Protein AF-A0A0B8P8X1-F1 (afdb_monomer)

InterPro domains:
  IPR006153 Cation/H+ exchanger, transmembrane domain [PF00999] (5-222)

Mean predicted aligned error: 6.58 Å

Solvent-accessible surface area (backbone atoms only — not comparable to full-atom values): 12024 Å² total; per-residue (Å²): 111,83,65,68,57,71,70,49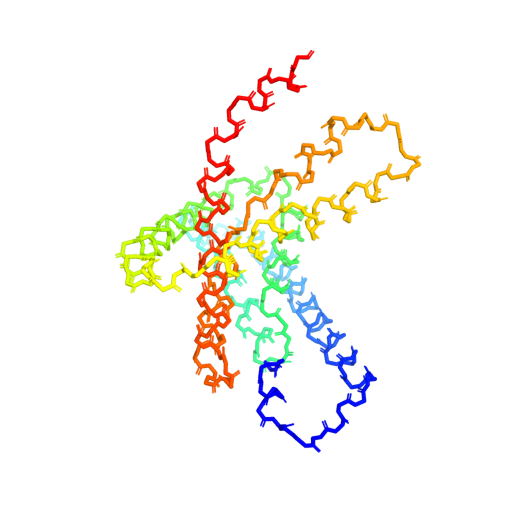,89,80,64,87,76,50,68,68,58,58,51,49,51,52,50,43,20,52,47,41,1,39,53,38,4,43,50,45,22,55,52,50,50,51,51,50,53,57,35,52,77,67,66,73,54,54,81,68,56,52,32,51,46,52,46,50,49,36,52,48,18,18,52,54,12,46,75,69,63,10,32,21,67,48,1,27,50,46,11,50,53,49,35,40,62,79,35,61,95,51,30,67,75,41,43,46,58,37,49,53,53,50,50,50,53,50,52,52,50,51,50,44,42,51,67,63,46,44,67,76,46,56,92,70,65,45,72,66,50,52,49,48,29,52,43,48,57,40,56,71,39,23,49,61,48,40,57,73,46,63,94,53,90,71,52,69,70,58,39,51,46,60,20,58,66,67,64,63,53,68,66,59,56,54,50,32,50,53,39,44,75,68,66,43,89,64,20,68,58,53,32,51,45,49,49,51,31,33,52,50,28,50,54,54,47,62,69,43,45,67,65,52,50,64,65,70,79,104

Structure (mmCIF, N/CA/C/O backbone):
data_AF-A0A0B8P8X1-F1
#
_entry.id   AF-A0A0B8P8X1-F1
#
loop_
_atom_site.group_PDB
_atom_site.id
_atom_site.type_symbol
_atom_site.label_atom_id
_atom_site.label_alt_id
_atom_site.label_comp_id
_atom_site.label_asym_id
_atom_site.label_entity_id
_atom_site.label_seq_id
_atom_site.pdbx_PDB_ins_code
_atom_site.Cartn_x
_atom_site.Cartn_y
_atom_site.Cartn_z
_atom_site.occupancy
_atom_site.B_iso_or_equiv
_atom_site.auth_seq_id
_atom_site.auth_comp_id
_atom_site.auth_asym_id
_atom_site.auth_atom_id
_atom_site.pdbx_PDB_model_num
ATOM 1 N N . MET A 1 1 ? 1.791 -17.791 -2.367 1.00 46.44 1 MET A N 1
ATOM 2 C CA . MET A 1 1 ? 1.472 -18.935 -3.248 1.00 46.44 1 MET A CA 1
ATOM 3 C C . MET A 1 1 ? 1.416 -18.560 -4.732 1.00 46.44 1 MET A C 1
ATOM 5 O O . MET A 1 1 ? 2.013 -19.276 -5.523 1.00 46.44 1 MET A O 1
ATOM 9 N N . LEU A 1 2 ? 0.843 -17.404 -5.110 1.00 44.38 2 LEU A N 1
ATOM 10 C CA . LEU A 1 2 ? 0.868 -16.861 -6.491 1.00 44.38 2 LEU A CA 1
ATOM 11 C C . LEU A 1 2 ? 2.251 -16.878 -7.173 1.00 44.38 2 LEU A C 1
ATOM 13 O O . LEU A 1 2 ? 2.359 -17.052 -8.380 1.00 44.38 2 LEU A O 1
ATOM 17 N N . ILE A 1 3 ? 3.314 -16.740 -6.386 1.00 48.03 3 ILE A N 1
ATOM 18 C CA . ILE A 1 3 ? 4.690 -16.721 -6.873 1.00 48.03 3 ILE A CA 1
ATOM 19 C C . ILE A 1 3 ? 5.275 -18.134 -7.082 1.00 48.03 3 ILE A C 1
ATOM 21 O O . ILE A 1 3 ? 6.071 -18.335 -7.992 1.00 48.03 3 ILE A O 1
ATOM 25 N N . ALA A 1 4 ? 4.837 -19.149 -6.331 1.00 42.78 4 ALA A N 1
ATOM 26 C CA . ALA A 1 4 ? 5.351 -20.515 -6.487 1.00 42.78 4 ALA A CA 1
ATOM 27 C C . ALA A 1 4 ? 5.004 -21.124 -7.862 1.00 42.78 4 ALA A C 1
ATOM 29 O O . ALA A 1 4 ? 5.752 -21.950 -8.376 1.00 42.78 4 ALA A O 1
ATOM 30 N N . MET A 1 5 ? 3.918 -20.669 -8.497 1.00 44.09 5 MET A N 1
ATOM 31 C CA . MET A 1 5 ? 3.489 -21.151 -9.815 1.00 44.09 5 MET A CA 1
ATOM 32 C C . MET A 1 5 ? 4.178 -20.446 -10.993 1.00 44.09 5 MET A C 1
ATOM 34 O O . MET A 1 5 ? 4.198 -20.994 -12.089 1.00 44.09 5 MET A O 1
ATOM 38 N N . GLY A 1 6 ? 4.808 -19.282 -10.783 1.00 45.53 6 GLY A N 1
ATOM 39 C CA . GLY A 1 6 ? 5.639 -18.634 -11.811 1.00 45.53 6 GLY A CA 1
ATOM 40 C C . GLY A 1 6 ? 6.929 -19.405 -12.130 1.00 45.53 6 GLY A C 1
ATOM 41 O O . GLY A 1 6 ? 7.556 -19.165 -13.157 1.00 45.53 6 GLY A O 1
ATOM 42 N N . SER A 1 7 ? 7.310 -20.347 -11.261 1.00 43.38 7 SER A N 1
ATOM 43 C CA . SER A 1 7 ? 8.443 -21.266 -11.439 1.00 43.38 7 SER A CA 1
ATOM 44 C C . SER A 1 7 ? 8.095 -22.476 -12.326 1.00 43.38 7 SER A C 1
ATOM 46 O O . SER A 1 7 ? 8.970 -23.100 -12.927 1.00 43.38 7 SER A O 1
ATOM 48 N N . SER A 1 8 ? 6.808 -22.804 -12.477 1.00 38.66 8 SER A N 1
ATOM 49 C CA . SER A 1 8 ? 6.344 -23.953 -13.261 1.00 38.66 8 SER A CA 1
ATOM 50 C C . SER A 1 8 ? 6.161 -23.574 -14.734 1.00 38.66 8 SER A C 1
ATOM 52 O O . SER A 1 8 ? 5.040 -23.470 -15.222 1.00 38.66 8 SER A O 1
ATOM 54 N N . ALA A 1 9 ? 7.262 -23.390 -15.462 1.00 42.44 9 ALA A N 1
ATOM 55 C CA . ALA A 1 9 ? 7.291 -22.959 -16.868 1.00 42.44 9 ALA A CA 1
ATOM 56 C C . ALA A 1 9 ? 6.614 -23.906 -17.899 1.00 42.44 9 ALA A C 1
ATOM 58 O O . ALA A 1 9 ? 6.789 -23.710 -19.097 1.00 42.44 9 ALA A O 1
ATOM 59 N N . HIS A 1 10 ? 5.832 -24.912 -17.482 1.00 40.38 10 HIS A N 1
ATOM 60 C CA . HIS A 1 10 ? 5.203 -25.888 -18.388 1.00 40.38 10 HIS A CA 1
ATOM 61 C C . HIS A 1 10 ? 3.797 -26.378 -17.997 1.00 40.38 10 HIS A C 1
ATOM 63 O O . HIS A 1 10 ? 3.281 -27.278 -18.655 1.00 40.38 10 HIS A O 1
ATOM 69 N N . ALA A 1 11 ? 3.139 -25.814 -16.982 1.00 45.72 11 ALA A N 1
ATOM 70 C CA . ALA A 1 11 ? 1.730 -26.128 -16.737 1.00 45.72 11 ALA A CA 1
ATOM 71 C C . ALA A 1 11 ? 0.861 -25.024 -17.347 1.00 45.72 11 ALA A C 1
ATOM 73 O O . ALA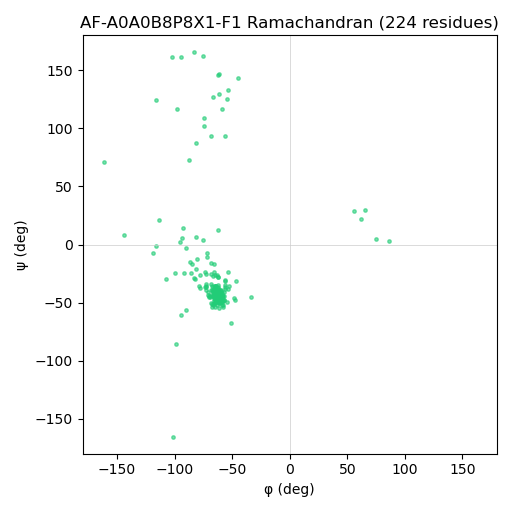 A 1 11 ? 0.946 -23.877 -16.914 1.00 45.72 11 ALA A O 1
ATOM 74 N N . GLU A 1 12 ? 0.028 -25.354 -18.338 1.00 47.22 12 GLU A N 1
ATOM 75 C CA . GLU A 1 12 ? -1.109 -24.510 -18.719 1.00 47.22 12 GLU A CA 1
ATOM 76 C C . GLU A 1 12 ? -1.982 -24.311 -17.474 1.00 47.22 12 GLU A C 1
ATOM 78 O O . GLU A 1 12 ? -2.833 -25.135 -17.134 1.00 47.22 12 GLU A O 1
ATOM 83 N N . VAL A 1 13 ? -1.739 -23.229 -16.736 1.00 56.69 13 VAL A N 1
ATOM 84 C CA . VAL A 1 13 ? -2.602 -22.816 -15.636 1.00 56.69 13 VAL A CA 1
ATOM 85 C C . VAL A 1 13 ? -3.904 -22.359 -16.277 1.00 56.69 13 VAL A C 1
ATOM 87 O O . VAL A 1 13 ? -4.034 -21.218 -16.718 1.00 56.69 13 VAL A O 1
ATOM 90 N N . SER A 1 14 ? -4.866 -23.276 -16.379 1.00 73.00 14 SER A N 1
ATOM 91 C CA . SER A 1 14 ? -6.213 -22.952 -16.837 1.00 73.00 14 SER A CA 1
ATOM 92 C C . SER A 1 14 ? -6.760 -21.808 -15.982 1.00 73.00 14 SER A C 1
ATOM 94 O O . SER A 1 14 ? -6.664 -21.850 -14.751 1.00 73.00 14 SER A O 1
ATOM 96 N N . GLY A 1 15 ? -7.339 -20.784 -16.619 1.00 77.38 15 GLY A N 1
ATOM 97 C CA . GLY A 1 15 ? -7.834 -19.579 -15.943 1.00 77.38 15 GLY A CA 1
ATOM 98 C C . GLY A 1 15 ? -8.806 -19.869 -14.791 1.00 77.38 15 GLY A C 1
ATOM 99 O O . GLY A 1 15 ? -8.884 -19.088 -13.846 1.00 77.38 15 GLY A O 1
ATOM 100 N N . SER A 1 16 ? -9.473 -21.028 -14.807 1.00 80.88 16 SER A N 1
ATOM 101 C CA . SER A 1 16 ? -10.308 -21.506 -13.702 1.00 80.88 16 SER A CA 1
ATOM 102 C C . SER A 1 16 ? -9.525 -21.742 -12.404 1.00 80.88 16 SER A C 1
ATOM 104 O O . SER A 1 16 ? -10.015 -21.403 -11.332 1.00 80.88 16 SER A O 1
ATOM 106 N N . HIS A 1 17 ? -8.303 -22.277 -12.482 1.00 81.38 17 HIS A N 1
ATOM 107 C CA . HIS A 1 17 ? -7.463 -22.550 -11.313 1.00 81.38 17 HIS A CA 1
ATOM 108 C C . HIS A 1 17 ? -6.917 -21.253 -10.715 1.00 81.38 17 HIS A C 1
ATOM 110 O O . HIS A 1 17 ? -6.906 -21.092 -9.499 1.00 81.38 17 HIS A O 1
ATOM 116 N N . ALA A 1 18 ? -6.531 -20.294 -11.561 1.00 83.00 18 ALA A N 1
ATOM 117 C CA . ALA A 1 18 ? -6.103 -18.975 -11.104 1.00 83.00 18 ALA A CA 1
ATOM 118 C C . ALA A 1 18 ? -7.244 -18.224 -10.395 1.00 83.00 18 ALA A C 1
ATOM 120 O O . ALA 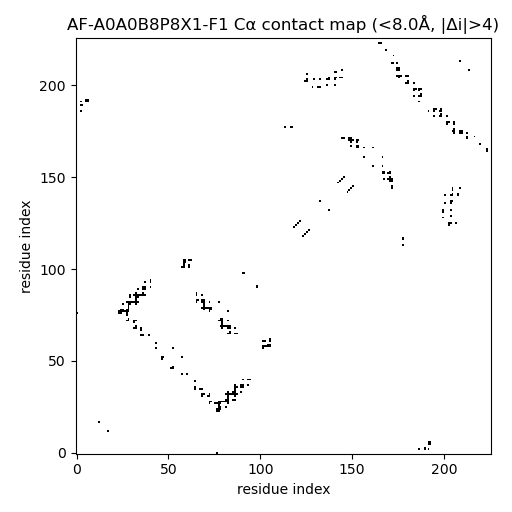A 1 18 ? -7.036 -17.655 -9.325 1.00 83.00 18 ALA A O 1
ATOM 121 N N . LEU A 1 19 ? -8.459 -18.266 -10.953 1.00 88.94 19 LEU A N 1
ATOM 122 C CA . LEU A 1 19 ? -9.641 -17.671 -10.323 1.00 88.94 19 LEU A CA 1
ATOM 123 C C . LEU A 1 19 ? -9.988 -18.344 -8.993 1.00 88.94 19 LEU A C 1
ATOM 125 O O . LEU A 1 19 ? -10.300 -17.648 -8.031 1.00 88.94 19 LEU A O 1
ATOM 129 N N . MET A 1 20 ? -9.905 -19.674 -8.927 1.00 88.81 20 MET A N 1
ATOM 130 C CA . MET A 1 20 ? -10.168 -20.422 -7.698 1.00 88.81 20 MET A CA 1
ATOM 131 C C . MET A 1 20 ? -9.168 -20.065 -6.594 1.00 88.81 20 MET A C 1
ATOM 133 O O . MET A 1 20 ? -9.589 -19.789 -5.478 1.00 88.81 20 MET A O 1
ATOM 137 N N . LEU A 1 21 ? -7.876 -19.962 -6.921 1.00 86.44 21 LEU A N 1
ATOM 138 C CA . LEU A 1 21 ? -6.838 -19.533 -5.978 1.00 86.44 21 LEU A CA 1
ATOM 139 C C . LEU A 1 21 ? -7.072 -18.111 -5.465 1.00 86.44 21 LEU A C 1
ATOM 141 O O . LEU A 1 21 ? -6.945 -17.851 -4.274 1.00 86.44 21 LEU A O 1
ATOM 145 N N . VAL A 1 22 ? -7.437 -17.178 -6.349 1.00 89.94 22 VAL A N 1
ATOM 146 C CA . VAL A 1 22 ? -7.765 -15.805 -5.935 1.00 89.94 22 VAL A CA 1
ATOM 147 C C . VAL A 1 22 ? -8.986 -15.800 -5.015 1.00 89.94 22 VAL A C 1
ATOM 149 O O . VAL A 1 22 ? -8.977 -15.116 -3.995 1.00 89.94 22 VAL A O 1
ATOM 152 N N . ALA A 1 23 ? -10.024 -16.568 -5.346 1.00 93.25 23 ALA A N 1
ATOM 153 C CA . ALA A 1 23 ? -11.216 -16.679 -4.514 1.00 93.25 23 ALA A CA 1
ATOM 154 C C . ALA A 1 23 ? -10.908 -17.301 -3.141 1.00 93.25 23 ALA A C 1
ATOM 156 O O . ALA A 1 23 ? -11.446 -16.839 -2.138 1.00 93.25 23 ALA A O 1
ATOM 157 N N . GLU A 1 24 ? -10.029 -18.299 -3.086 1.00 92.12 24 GLU A N 1
ATOM 158 C CA . GLU A 1 24 ? -9.580 -18.944 -1.852 1.00 92.12 24 GLU A CA 1
ATOM 159 C C . GLU A 1 24 ? -8.769 -17.980 -0.975 1.00 92.12 24 GLU A C 1
ATOM 161 O O . GLU A 1 24 ? -9.129 -17.743 0.178 1.00 92.12 24 GLU A O 1
ATOM 166 N N . GLU A 1 25 ? -7.751 -17.328 -1.541 1.00 92.69 25 GLU A N 1
ATOM 167 C CA . GLU A 1 25 ? -6.898 -16.366 -0.834 1.00 92.69 25 GLU A CA 1
ATOM 168 C C . GLU A 1 25 ? -7.717 -15.194 -0.261 1.00 92.69 25 GLU A C 1
ATOM 170 O O . GLU A 1 25 ? -7.528 -14.791 0.893 1.00 92.69 25 GLU A O 1
ATOM 175 N N . LEU A 1 26 ? -8.663 -14.661 -1.047 1.00 94.81 26 LEU A N 1
ATOM 176 C CA . LEU A 1 26 ? -9.570 -13.596 -0.614 1.00 94.81 26 LEU A CA 1
ATOM 177 C C . LEU A 1 26 ? -10.593 -14.094 0.413 1.00 94.81 26 LEU A C 1
ATOM 179 O O . LEU A 1 26 ? -10.826 -13.422 1.417 1.00 94.81 26 LEU A O 1
ATOM 183 N N . GLY A 1 27 ? -11.208 -15.251 0.165 1.00 96.19 27 GLY A N 1
ATOM 184 C CA . GLY A 1 27 ? -12.271 -15.812 0.993 1.00 96.19 27 GLY A CA 1
ATOM 185 C C . GLY A 1 27 ? -11.776 -16.205 2.379 1.00 96.19 27 GLY A C 1
ATOM 186 O O . GLY A 1 27 ? -12.348 -15.774 3.380 1.00 96.19 27 GLY A O 1
ATOM 187 N N . ILE A 1 28 ? -10.676 -16.959 2.450 1.00 95.88 28 ILE A N 1
ATOM 188 C CA . ILE A 1 28 ? -10.058 -17.363 3.718 1.00 95.88 28 ILE A CA 1
ATOM 189 C C . ILE A 1 28 ? -9.554 -16.130 4.465 1.00 95.88 28 ILE A C 1
ATOM 191 O O . ILE A 1 28 ? -9.846 -15.980 5.652 1.00 95.88 28 ILE A O 1
ATOM 195 N N . GLY A 1 29 ? -8.866 -15.212 3.774 1.00 97.12 29 GLY A N 1
ATOM 196 C CA . GLY A 1 29 ? -8.406 -13.958 4.370 1.00 97.12 29 GLY A CA 1
ATOM 197 C C . GLY A 1 29 ? -9.556 -13.175 5.009 1.00 97.12 29 GLY A C 1
ATOM 198 O O . GLY A 1 29 ? -9.478 -12.805 6.178 1.00 97.12 29 GLY A O 1
ATOM 199 N N . LEU A 1 30 ? -10.662 -12.992 4.283 1.00 97.94 30 LEU A N 1
ATOM 200 C CA . LEU A 1 30 ? -11.848 -12.293 4.775 1.00 97.94 30 LEU A CA 1
ATOM 201 C C . LEU A 1 30 ? -12.471 -12.991 5.993 1.00 97.94 30 LEU A C 1
ATOM 203 O O . LEU A 1 30 ? -12.720 -12.346 7.008 1.00 97.94 30 LEU A O 1
ATOM 207 N N . VAL A 1 31 ? -12.707 -14.304 5.921 1.00 98.00 31 VAL A N 1
ATOM 208 C CA . VAL A 1 31 ? -13.336 -15.064 7.017 1.00 98.00 31 VAL A CA 1
ATOM 209 C C . VAL A 1 31 ? -12.477 -15.021 8.279 1.00 98.00 31 VAL A C 1
ATOM 211 O O . VAL A 1 31 ? -12.995 -14.753 9.365 1.00 98.00 31 VAL A O 1
ATOM 214 N N . VAL A 1 32 ? -11.164 -15.232 8.146 1.00 98.00 32 VAL A N 1
ATOM 215 C CA . VAL A 1 32 ? -10.226 -15.170 9.274 1.00 98.00 32 VAL A CA 1
ATOM 216 C C . VAL A 1 32 ? -10.179 -13.757 9.853 1.00 98.00 32 VAL A C 1
ATOM 218 O O . VAL A 1 32 ? -10.307 -13.598 11.066 1.00 98.00 32 VAL A O 1
ATOM 221 N N . GLY A 1 33 ? -10.057 -12.731 9.008 1.00 97.56 33 GLY A N 1
ATOM 222 C CA . GLY A 1 33 ? -10.017 -11.331 9.432 1.00 97.56 33 GLY A CA 1
ATOM 223 C C . GLY A 1 33 ? -11.252 -10.914 10.225 1.00 97.56 33 GLY A C 1
ATOM 224 O O . GLY A 1 33 ? -11.138 -10.420 11.350 1.00 97.56 33 GLY A O 1
ATOM 225 N N . LEU A 1 34 ? -12.442 -11.174 9.677 1.00 97.94 34 LEU A N 1
ATOM 226 C CA . LEU A 1 34 ? -13.712 -10.863 10.336 1.00 97.94 34 LEU A CA 1
ATOM 227 C C . LEU A 1 34 ? -13.901 -11.677 11.625 1.00 97.94 34 LEU A C 1
ATOM 229 O O . LEU A 1 34 ? -14.336 -11.130 12.639 1.00 97.94 34 LEU A O 1
ATOM 233 N N . GLY A 1 35 ? -13.538 -12.963 11.615 1.00 97.50 35 GLY A N 1
ATOM 234 C CA . GLY A 1 35 ? -13.620 -13.831 12.789 1.00 97.50 35 GLY A CA 1
ATOM 235 C C . GLY A 1 35 ? -12.744 -13.334 13.938 1.00 97.50 35 GLY A C 1
ATOM 236 O O . GLY A 1 35 ? -13.231 -13.151 15.056 1.00 97.50 35 GLY A O 1
ATOM 237 N N . PHE A 1 36 ? -11.471 -13.041 13.657 1.00 95.94 36 PHE A N 1
ATOM 238 C CA . PHE A 1 36 ? -10.543 -12.490 14.646 1.00 95.94 36 PHE A CA 1
ATOM 239 C C . PHE A 1 36 ? -11.012 -11.132 15.160 1.00 95.94 36 PHE A C 1
ATOM 241 O O . PHE A 1 36 ? -11.041 -10.927 16.371 1.00 95.94 36 PHE A O 1
ATOM 248 N N . ALA A 1 37 ? -11.440 -10.226 14.282 1.00 94.81 37 ALA A N 1
ATOM 249 C CA . ALA A 1 37 ? -11.936 -8.917 14.691 1.00 94.81 37 ALA A CA 1
ATOM 250 C C . ALA A 1 37 ? -13.163 -9.010 15.603 1.00 94.81 37 ALA A C 1
ATOM 252 O O . ALA A 1 37 ? -13.200 -8.351 16.640 1.00 94.81 37 ALA A O 1
ATOM 253 N N . PHE A 1 38 ? -14.135 -9.862 15.274 1.00 96.06 38 PHE A N 1
ATOM 254 C CA . PHE A 1 38 ? -15.327 -10.055 16.096 1.00 96.06 38 PHE A CA 1
ATOM 255 C C . PHE A 1 38 ? -14.998 -10.650 17.472 1.00 96.06 38 PHE A C 1
ATOM 257 O O . PHE A 1 38 ? -15.454 -10.139 18.499 1.00 96.06 38 PHE A O 1
ATOM 264 N N . ILE A 1 39 ? -14.188 -11.714 17.504 1.00 95.50 39 ILE A N 1
ATOM 265 C CA . ILE A 1 39 ? -13.775 -12.375 18.749 1.00 95.50 39 ILE A CA 1
ATOM 266 C C . ILE A 1 39 ? -12.937 -11.415 19.597 1.00 95.50 39 ILE A C 1
ATOM 268 O O . ILE A 1 39 ? -13.237 -11.213 20.773 1.00 95.50 39 ILE A O 1
ATOM 272 N N . GLY A 1 40 ? -11.931 -10.779 18.998 1.00 92.94 40 GLY A N 1
ATOM 273 C CA . GLY A 1 40 ? -11.046 -9.828 19.661 1.00 92.94 40 GLY A CA 1
ATOM 274 C C . GLY A 1 40 ? -11.800 -8.619 20.209 1.00 92.94 40 GLY A C 1
ATOM 275 O O . GLY A 1 40 ? -11.594 -8.247 21.362 1.00 92.94 40 GLY A O 1
ATOM 276 N N . ALA A 1 41 ? -12.743 -8.061 19.445 1.00 91.56 41 ALA A N 1
ATOM 277 C CA . ALA A 1 41 ? -13.587 -6.962 19.902 1.00 91.56 41 ALA A CA 1
ATOM 278 C C . ALA A 1 41 ? -14.440 -7.358 21.115 1.00 91.56 41 ALA A C 1
ATOM 280 O O . ALA A 1 41 ? -14.495 -6.603 22.085 1.00 91.56 41 ALA A O 1
ATOM 281 N N . LYS A 1 42 ? -15.069 -8.542 21.097 1.00 91.81 42 LYS A N 1
ATOM 282 C CA . LYS A 1 42 ? -15.852 -9.035 22.241 1.00 91.81 42 LYS A CA 1
ATOM 283 C C . LYS A 1 42 ? -14.988 -9.294 23.469 1.00 91.81 42 LYS A C 1
ATOM 285 O O . LYS A 1 42 ? -15.361 -8.874 24.562 1.00 91.81 42 LYS A O 1
ATOM 290 N N . LEU A 1 43 ? -13.850 -9.968 23.303 1.00 92.06 43 LEU A N 1
ATOM 291 C CA . LEU A 1 43 ? -12.929 -10.260 24.402 1.00 92.06 43 LEU A CA 1
ATOM 2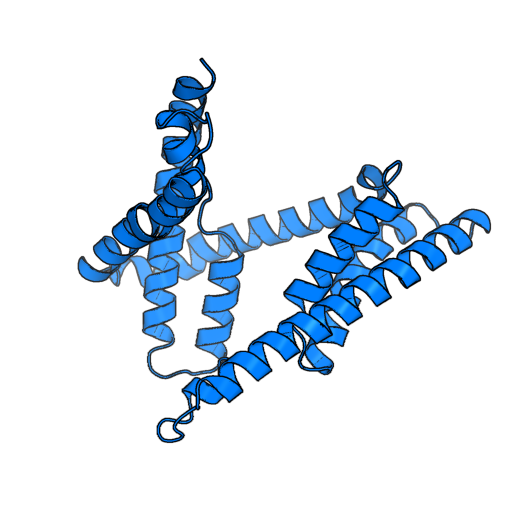92 C C . LEU A 1 43 ? -12.386 -8.980 25.034 1.00 92.06 43 LEU A C 1
ATOM 294 O O . LEU A 1 43 ? -12.314 -8.898 26.260 1.00 92.06 43 LEU A O 1
ATOM 298 N N . LEU A 1 44 ? -12.070 -7.972 24.219 1.00 89.62 44 LEU A N 1
ATOM 299 C CA . LEU A 1 44 ? -11.628 -6.669 24.698 1.00 89.62 44 LEU A CA 1
ATOM 300 C C . LEU A 1 44 ? -12.707 -5.997 25.556 1.00 89.62 44 LEU A C 1
ATOM 302 O O . LEU A 1 44 ? -12.426 -5.605 26.686 1.00 89.62 44 LEU A O 1
ATOM 306 N N . THR A 1 45 ? -13.952 -5.935 25.072 1.00 88.25 45 THR A N 1
ATOM 307 C CA . THR A 1 45 ? -15.074 -5.350 25.827 1.00 88.25 45 THR A CA 1
ATOM 308 C C . THR A 1 45 ? -15.327 -6.089 27.140 1.00 88.25 45 THR A C 1
ATOM 310 O O . THR A 1 45 ? -15.482 -5.456 28.182 1.00 88.25 45 THR A O 1
ATOM 313 N N . LEU A 1 46 ? -15.337 -7.425 27.116 1.00 88.81 46 LEU A N 1
ATOM 314 C CA . LEU A 1 46 ? -15.559 -8.244 28.312 1.00 88.81 46 LEU A CA 1
ATOM 315 C C . LEU A 1 46 ? -14.439 -8.076 29.344 1.00 88.81 46 LEU A C 1
ATOM 317 O O . LEU A 1 46 ? -14.705 -8.023 30.541 1.00 88.81 46 LEU A O 1
ATOM 321 N N . SER A 1 47 ? -13.192 -7.982 28.888 1.00 88.44 47 SER A N 1
ATOM 322 C CA . SER A 1 47 ? -12.033 -7.816 29.770 1.00 88.44 47 SER A CA 1
ATOM 323 C C . SER A 1 47 ? -11.972 -6.404 30.357 1.00 88.44 47 SER A C 1
ATOM 325 O O . SER A 1 47 ? -11.627 -6.242 31.525 1.00 88.44 47 SER A O 1
ATOM 327 N N . ALA A 1 48 ? -12.372 -5.391 29.583 1.00 84.50 48 ALA A N 1
ATOM 328 C CA . ALA A 1 48 ? -12.486 -4.013 30.053 1.00 84.50 48 ALA A CA 1
ATOM 329 C C . ALA A 1 48 ? -13.584 -3.856 31.120 1.00 84.50 48 ALA A C 1
ATOM 331 O O . ALA A 1 48 ? -13.356 -3.203 32.131 1.00 84.50 48 ALA A O 1
ATOM 332 N N . GLN A 1 49 ? -14.741 -4.509 30.950 1.00 86.25 49 GLN A N 1
ATOM 333 C CA . GLN A 1 49 ? -15.824 -4.503 31.950 1.00 86.25 49 GLN A CA 1
ATOM 334 C C . GLN A 1 49 ? -15.427 -5.148 33.283 1.00 86.25 49 GLN A C 1
ATOM 336 O O . GLN A 1 49 ? -16.006 -4.823 34.315 1.00 86.25 49 GLN A O 1
ATOM 341 N N . LYS A 1 50 ? -14.463 -6.073 33.262 1.00 88.19 50 LYS A N 1
ATOM 342 C CA . LYS A 1 50 ? -13.935 -6.737 34.460 1.00 88.19 50 LYS A CA 1
ATOM 343 C C . LYS A 1 50 ? -12.689 -6.059 35.037 1.00 88.19 50 LYS A C 1
ATOM 345 O O . LYS A 1 50 ? -12.088 -6.620 35.946 1.00 88.19 50 LYS A O 1
ATOM 350 N N . GLU A 1 51 ? -12.282 -4.909 34.494 1.00 83.31 51 GLU A N 1
ATOM 351 C CA . GLU A 1 51 ? -11.067 -4.177 34.888 1.00 83.31 51 GLU A CA 1
ATOM 352 C C . GLU A 1 51 ? -9.776 -5.019 34.789 1.00 83.31 51 GLU A C 1
ATOM 354 O O . GLU A 1 51 ? -8.801 -4.798 35.501 1.00 83.31 51 GLU A O 1
ATOM 359 N N . TRP A 1 52 ? -9.742 -6.000 33.880 1.00 86.19 52 TRP A N 1
ATOM 360 C CA . TRP A 1 52 ? -8.585 -6.892 33.703 1.00 86.19 52 TRP A CA 1
ATOM 361 C C . TRP A 1 52 ? -7.454 -6.274 32.880 1.00 86.19 52 TRP A C 1
ATOM 363 O O . TRP A 1 52 ? -6.357 -6.828 32.817 1.00 86.19 52 TRP A O 1
ATOM 373 N N . LEU A 1 53 ? -7.718 -5.154 32.211 1.00 81.44 53 LEU A N 1
ATOM 374 C CA . LEU A 1 53 ? -6.799 -4.543 31.261 1.00 81.44 53 LEU A CA 1
ATOM 375 C C . LEU A 1 53 ? -6.364 -3.165 31.747 1.00 81.44 53 LEU A C 1
ATOM 377 O O . LEU A 1 53 ? -7.193 -2.282 31.957 1.00 81.44 53 LEU A O 1
ATOM 381 N N . SER A 1 54 ? -5.050 -2.963 31.854 1.00 82.94 54 SER A N 1
ATOM 382 C CA . SER A 1 54 ? -4.486 -1.618 31.984 1.00 82.94 54 SER A CA 1
ATOM 383 C C . SER A 1 54 ? -4.511 -0.893 30.636 1.00 82.94 54 SER A C 1
ATOM 385 O O . SER A 1 54 ? -4.582 -1.527 29.579 1.00 82.94 54 SER A O 1
ATOM 387 N N . GLU A 1 55 ? -4.385 0.437 30.650 1.00 76.62 55 GLU A N 1
ATOM 388 C CA . GLU A 1 55 ? -4.364 1.238 29.416 1.00 76.62 55 GLU A CA 1
ATOM 389 C C . GLU A 1 55 ? -3.264 0.801 28.431 1.00 76.62 55 GLU A C 1
ATOM 391 O O . GLU A 1 55 ? -3.467 0.864 27.220 1.00 76.62 55 GLU A O 1
ATOM 396 N N . VAL A 1 56 ? -2.133 0.292 28.934 1.00 78.00 56 VAL A N 1
ATOM 397 C CA . VAL A 1 56 ? -1.019 -0.207 28.109 1.00 78.00 56 VAL A CA 1
ATOM 398 C C . VAL A 1 56 ? -1.393 -1.507 27.386 1.00 78.00 56 VAL A C 1
ATOM 400 O O . VAL A 1 56 ? -1.147 -1.648 26.189 1.00 78.00 56 VAL A O 1
ATOM 403 N N . TRP A 1 57 ? -2.027 -2.456 28.080 1.00 82.94 57 TRP A N 1
ATOM 404 C CA . TRP A 1 57 ? -2.399 -3.753 27.497 1.00 82.94 57 TRP A CA 1
ATOM 405 C C . TRP A 1 57 ? -3.489 -3.629 26.429 1.00 82.94 57 TRP A C 1
ATOM 407 O O . TRP A 1 57 ? -3.466 -4.342 25.423 1.00 82.94 57 TRP A O 1
ATOM 417 N N . VAL A 1 58 ? -4.413 -2.682 26.607 1.00 82.19 58 VAL A N 1
ATOM 418 C CA . VAL A 1 58 ? -5.443 -2.369 25.608 1.00 82.19 58 VAL A CA 1
ATOM 419 C C . VAL A 1 58 ? -4.809 -1.958 24.276 1.00 82.19 58 VAL A C 1
ATOM 421 O O . VAL A 1 58 ? -5.203 -2.463 23.226 1.00 82.19 58 VAL A O 1
ATOM 424 N N . GLN A 1 59 ? -3.791 -1.096 24.314 1.00 79.31 59 GLN A N 1
ATOM 425 C CA . GLN A 1 59 ? -3.120 -0.587 23.114 1.00 79.31 59 GLN A CA 1
ATOM 426 C C . GLN A 1 59 ? -2.387 -1.686 22.330 1.00 79.31 59 GLN A C 1
ATOM 428 O O . GLN A 1 59 ? -2.397 -1.685 21.100 1.00 79.31 59 GLN A O 1
ATOM 433 N N . LEU A 1 60 ? -1.793 -2.660 23.028 1.00 85.25 60 LEU A N 1
ATOM 434 C CA . LEU A 1 60 ? -1.087 -3.778 22.392 1.00 85.25 60 LEU A CA 1
ATOM 435 C C . LEU A 1 60 ? -2.043 -4.796 21.749 1.00 85.25 60 LEU A C 1
ATOM 437 O O . LEU A 1 60 ? -1.664 -5.523 20.826 1.00 85.25 60 LEU A O 1
ATOM 441 N N . THR A 1 61 ? -3.293 -4.844 22.214 1.00 86.69 61 THR A N 1
ATOM 442 C CA . THR A 1 61 ? -4.281 -5.833 21.768 1.00 86.69 61 THR A CA 1
ATOM 443 C C . THR A 1 61 ? -4.620 -5.664 20.288 1.00 86.69 61 THR A C 1
ATOM 445 O O . THR A 1 61 ? -4.694 -6.657 19.569 1.00 86.69 61 THR A O 1
ATOM 448 N N . VAL A 1 62 ? -4.770 -4.425 19.806 1.00 88.81 62 VAL A N 1
ATOM 449 C CA . VAL A 1 62 ? -5.128 -4.150 18.402 1.00 88.81 62 VAL A CA 1
ATOM 450 C C . VAL A 1 62 ? -4.016 -4.592 17.450 1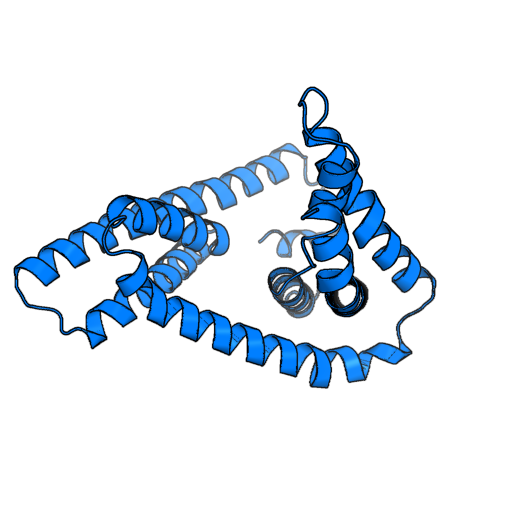.00 88.81 62 VAL A C 1
ATOM 452 O O . VAL A 1 62 ? -4.281 -5.337 16.506 1.00 88.81 62 VAL A O 1
ATOM 455 N N . ALA A 1 63 ? -2.767 -4.212 17.732 1.00 90.75 63 ALA A N 1
ATOM 456 C CA . ALA A 1 63 ? -1.608 -4.649 16.955 1.00 90.75 63 ALA A CA 1
ATOM 457 C C . ALA A 1 63 ? -1.473 -6.180 16.956 1.00 90.75 63 ALA A C 1
ATOM 459 O O . ALA A 1 63 ? -1.278 -6.794 15.907 1.00 90.75 63 ALA A O 1
ATOM 460 N N . THR A 1 64 ? -1.644 -6.809 18.122 1.00 92.06 64 THR A N 1
ATOM 461 C CA . THR A 1 64 ? -1.581 -8.271 18.256 1.00 92.06 64 THR A CA 1
ATOM 462 C C . THR A 1 64 ? -2.683 -8.951 17.450 1.00 92.06 64 THR A C 1
ATOM 464 O O . THR A 1 64 ? -2.424 -9.951 16.789 1.00 92.06 64 THR A O 1
ATOM 467 N N . LEU A 1 65 ? -3.899 -8.403 17.447 1.00 93.38 65 LEU A N 1
ATOM 468 C CA . LEU A 1 65 ? -5.016 -8.951 16.684 1.00 93.38 65 LEU A CA 1
ATOM 469 C C . LEU A 1 65 ? -4.782 -8.844 15.173 1.00 93.38 65 LEU A C 1
ATOM 471 O O . LEU A 1 65 ? -5.048 -9.795 14.436 1.00 93.38 65 LEU A O 1
ATOM 475 N N . ALA A 1 66 ? -4.229 -7.719 14.714 1.00 94.19 66 ALA A N 1
ATOM 476 C CA . ALA A 1 66 ? -3.844 -7.536 13.320 1.00 94.19 66 ALA A CA 1
ATOM 477 C C . ALA A 1 66 ? -2.765 -8.552 12.901 1.00 94.19 66 ALA A C 1
ATOM 479 O O . ALA A 1 66 ? -2.922 -9.234 11.891 1.00 94.19 66 ALA A O 1
ATOM 480 N N . LEU A 1 67 ? -1.717 -8.732 13.710 1.00 95.31 67 LEU A N 1
ATOM 481 C CA . LEU A 1 67 ? -0.653 -9.706 13.436 1.00 95.31 67 LEU A CA 1
ATOM 482 C C . LEU A 1 67 ? -1.142 -11.159 13.513 1.00 95.31 67 LEU A C 1
ATOM 484 O O . LEU A 1 67 ? -0.766 -11.978 12.676 1.00 95.31 67 LEU A O 1
ATOM 488 N N . ALA A 1 68 ? -2.003 -11.486 14.478 1.00 96.00 68 ALA A N 1
ATOM 489 C CA . ALA A 1 68 ? -2.572 -12.822 14.625 1.00 96.00 68 ALA A CA 1
ATOM 490 C C . ALA A 1 68 ? -3.498 -13.172 13.453 1.00 96.00 68 ALA A C 1
ATOM 492 O O . ALA A 1 68 ? -3.378 -14.257 12.890 1.00 96.00 68 ALA A O 1
ATOM 493 N N . SER A 1 69 ? -4.371 -12.245 13.042 1.00 97.00 69 SER A N 1
ATOM 494 C CA . SER A 1 69 ? -5.232 -12.443 11.868 1.00 97.00 69 SER A CA 1
ATOM 495 C C . SER A 1 69 ? -4.412 -12.624 10.589 1.00 97.00 69 SER A C 1
ATOM 497 O O . SER A 1 69 ? -4.696 -13.541 9.819 1.00 97.00 69 SER A O 1
ATOM 499 N N . PHE A 1 70 ? -3.348 -11.831 10.403 1.00 96.88 70 PHE A N 1
ATOM 500 C CA . PHE A 1 70 ? -2.402 -12.001 9.301 1.00 96.88 70 PHE A CA 1
ATOM 501 C C . PHE A 1 70 ? -1.757 -13.393 9.320 1.00 96.88 70 PHE A C 1
ATOM 503 O O . PHE A 1 70 ? -1.808 -14.113 8.324 1.00 96.88 70 PHE A O 1
ATOM 510 N N . GLY A 1 71 ? -1.164 -13.778 10.455 1.00 96.50 71 GLY A N 1
ATOM 511 C CA . GLY A 1 71 ? -0.425 -15.032 10.587 1.00 96.50 71 GLY A CA 1
ATOM 512 C C . GLY A 1 71 ? -1.311 -16.256 10.382 1.00 96.50 71 GLY A C 1
ATOM 513 O O . GLY A 1 71 ? -0.959 -17.146 9.612 1.00 96.50 71 GLY A O 1
ATOM 514 N N . VAL A 1 72 ? -2.490 -16.281 11.009 1.00 97.12 72 VAL A N 1
ATOM 515 C CA . VAL A 1 72 ? -3.426 -17.406 10.885 1.00 97.12 72 VAL A CA 1
ATOM 516 C C . VAL A 1 72 ? -3.954 -17.531 9.461 1.00 97.12 72 VAL A C 1
ATOM 518 O O . VAL A 1 72 ? -3.946 -18.633 8.916 1.00 97.12 72 VAL A O 1
ATOM 521 N N . ALA A 1 73 ? -4.343 -16.426 8.820 1.00 97.38 73 ALA A N 1
ATOM 522 C CA . ALA A 1 73 ? -4.786 -16.474 7.429 1.00 97.38 73 ALA A CA 1
ATOM 523 C C . ALA A 1 73 ? -3.688 -17.038 6.520 1.00 97.38 73 ALA A C 1
ATOM 525 O O . ALA A 1 73 ? -3.959 -17.957 5.754 1.00 97.38 73 ALA A O 1
ATOM 526 N N . GLN A 1 74 ? -2.440 -16.592 6.695 1.00 93.75 74 GLN A N 1
ATOM 527 C CA . GLN A 1 74 ? -1.307 -17.085 5.915 1.00 93.75 74 GLN A CA 1
ATOM 528 C C . GLN A 1 74 ? -1.076 -18.597 6.095 1.00 93.75 74 GLN A C 1
ATOM 530 O O . GLN A 1 74 ? -0.781 -19.291 5.123 1.00 93.75 74 GLN A O 1
ATOM 535 N N . THR A 1 75 ? -1.233 -19.129 7.316 1.00 95.31 75 THR A N 1
ATOM 536 C CA . THR A 1 75 ? -1.117 -20.582 7.569 1.00 95.31 75 THR A CA 1
ATOM 537 C C . THR A 1 75 ? -2.243 -21.400 6.945 1.00 95.31 75 THR A C 1
ATOM 539 O O . THR A 1 75 ? -2.047 -22.573 6.650 1.00 95.31 75 THR A O 1
ATOM 542 N N . LEU A 1 76 ? -3.404 -20.781 6.725 1.00 93.94 76 LEU A N 1
ATOM 543 C CA . LEU A 1 76 ? -4.566 -21.391 6.084 1.00 93.94 76 LEU A CA 1
ATOM 544 C C . LEU A 1 76 ? -4.594 -21.146 4.569 1.00 93.94 76 LEU A C 1
ATOM 546 O O . LEU A 1 76 ? -5.634 -21.344 3.956 1.00 93.94 76 LEU A O 1
ATOM 550 N N . HIS A 1 77 ? -3.485 -20.700 3.969 1.00 90.56 77 HIS A N 1
ATOM 551 C CA . HIS A 1 77 ? -3.402 -20.350 2.542 1.00 90.56 77 HIS A CA 1
ATOM 552 C C . HIS A 1 77 ? -4.337 -19.199 2.117 1.00 90.56 77 HIS A C 1
ATOM 554 O O . HIS A 1 77 ? -4.663 -19.043 0.945 1.00 90.56 77 HIS A O 1
ATOM 560 N N . GLY A 1 78 ? -4.757 -18.377 3.079 1.00 93.12 78 GLY A N 1
ATOM 561 C CA . GLY A 1 78 ? -5.461 -17.123 2.856 1.00 93.12 78 GLY A CA 1
ATOM 562 C C . GLY A 1 78 ? -4.518 -15.924 2.828 1.00 93.12 78 GLY A C 1
ATOM 563 O O . GLY A 1 78 ? -3.427 -15.942 3.402 1.00 93.12 78 GLY A O 1
ATOM 564 N N . SER A 1 79 ? -4.989 -14.813 2.265 1.00 94.94 79 SER A N 1
ATOM 565 C CA . SER A 1 79 ? -4.214 -13.579 2.248 1.00 94.94 79 SER A CA 1
ATOM 566 C C . SER A 1 79 ? -4.199 -12.924 3.630 1.00 94.94 79 SER A C 1
ATOM 568 O O . SER A 1 79 ? -5.187 -12.320 4.062 1.00 94.94 79 SER A O 1
ATOM 570 N N . GLY A 1 80 ? -3.044 -12.967 4.302 1.00 95.62 80 GLY A N 1
ATOM 571 C CA . GLY A 1 80 ? -2.841 -12.281 5.582 1.00 95.62 80 GLY A CA 1
ATOM 572 C C . GLY A 1 80 ? -3.122 -10.775 5.522 1.00 95.62 80 GLY A C 1
ATOM 573 O O . GLY A 1 80 ? -3.668 -10.206 6.467 1.00 95.62 80 GLY A O 1
ATOM 574 N N . TYR A 1 81 ? -2.818 -10.123 4.393 1.00 94.62 81 TYR A N 1
ATOM 575 C CA . TYR A 1 81 ? -3.109 -8.699 4.189 1.00 94.62 81 TYR A CA 1
ATOM 576 C C . TYR A 1 81 ? -4.613 -8.413 4.190 1.00 94.62 81 TYR A C 1
ATOM 578 O O . TYR A 1 81 ? -5.057 -7.453 4.819 1.00 94.62 81 TYR A O 1
ATOM 586 N N . ILE A 1 82 ? -5.402 -9.256 3.516 1.00 96.38 82 ILE A N 1
ATOM 587 C CA . ILE A 1 82 ? -6.864 -9.128 3.483 1.00 96.38 82 ILE A CA 1
ATOM 588 C C . ILE A 1 82 ? -7.455 -9.403 4.863 1.00 96.38 82 ILE A C 1
ATOM 590 O O . ILE A 1 82 ? -8.364 -8.684 5.280 1.00 96.38 82 ILE A O 1
ATOM 594 N N . ALA A 1 83 ? -6.917 -10.378 5.598 1.00 97.75 83 ALA A N 1
ATOM 595 C CA . ALA A 1 83 ? -7.347 -10.664 6.962 1.00 97.75 83 ALA A CA 1
ATOM 596 C C . ALA A 1 83 ? -7.130 -9.472 7.901 1.00 97.75 83 ALA A C 1
ATOM 598 O O . ALA A 1 83 ? -8.077 -9.021 8.545 1.00 97.75 83 ALA A O 1
ATOM 599 N N . ALA A 1 84 ? -5.926 -8.899 7.915 1.00 96.12 84 ALA A N 1
ATOM 600 C CA . ALA A 1 84 ? -5.630 -7.732 8.739 1.00 96.12 84 ALA A CA 1
ATOM 601 C C . ALA A 1 84 ? -6.467 -6.502 8.333 1.00 96.12 84 ALA A C 1
ATOM 603 O O . ALA A 1 84 ? -6.990 -5.799 9.198 1.00 96.12 84 ALA A O 1
ATOM 604 N N . PHE A 1 85 ? -6.644 -6.257 7.028 1.00 95.62 85 PHE A N 1
ATOM 605 C CA . PHE A 1 85 ? -7.412 -5.114 6.521 1.00 95.62 85 PHE A CA 1
ATOM 606 C C . PHE A 1 85 ? -8.910 -5.223 6.837 1.00 95.62 85 PHE A C 1
ATOM 608 O O . PHE A 1 85 ? -9.488 -4.321 7.444 1.00 95.62 85 PHE A O 1
ATOM 615 N N . SER A 1 86 ? -9.543 -6.337 6.460 1.00 97.31 86 SER A N 1
ATOM 616 C CA . SER A 1 86 ? -10.970 -6.567 6.720 1.00 97.31 86 SER A CA 1
ATOM 617 C C . SER A 1 86 ? -11.273 -6.664 8.216 1.00 97.31 86 SER A C 1
ATOM 619 O O . SER A 1 86 ? -12.283 -6.129 8.677 1.00 97.31 86 SER A O 1
ATOM 621 N N . GLY A 1 87 ? -10.367 -7.269 8.989 1.00 95.94 87 GLY A N 1
ATOM 622 C CA . GLY A 1 87 ? -10.451 -7.302 10.441 1.00 95.94 87 GLY A CA 1
ATOM 623 C C . GLY A 1 87 ? -10.375 -5.904 11.057 1.00 95.94 87 GLY A C 1
ATOM 624 O O . GLY A 1 87 ? -11.206 -5.561 11.895 1.00 95.94 87 GLY A O 1
ATOM 625 N N . GLY A 1 88 ? -9.444 -5.061 10.601 1.00 94.06 88 GLY A N 1
ATOM 626 C CA . GLY A 1 88 ? -9.340 -3.664 11.031 1.00 94.06 88 GLY A CA 1
ATOM 627 C C . GLY A 1 88 ? -10.601 -2.848 10.731 1.00 94.06 88 GLY A C 1
ATOM 628 O O . GLY A 1 88 ? -11.072 -2.115 11.600 1.00 94.06 88 GLY A O 1
ATOM 629 N N . LEU A 1 89 ? -11.198 -3.030 9.545 1.00 94.81 89 LEU A N 1
ATOM 630 C CA . LEU A 1 89 ? -12.472 -2.398 9.178 1.00 94.81 89 LEU A CA 1
ATOM 631 C C . LEU A 1 89 ? -13.608 -2.804 10.125 1.00 94.81 89 LEU A C 1
ATOM 633 O O . LEU A 1 89 ? -14.309 -1.938 10.653 1.00 94.81 89 LEU A O 1
ATOM 637 N N . LEU A 1 90 ? -13.780 -4.108 10.375 1.00 95.56 90 LEU A N 1
ATOM 638 C CA . LEU A 1 90 ? -14.822 -4.589 11.283 1.00 95.56 90 LEU A CA 1
ATOM 639 C C . LEU A 1 90 ? -14.567 -4.129 12.722 1.00 95.56 90 LEU A C 1
ATOM 641 O O . L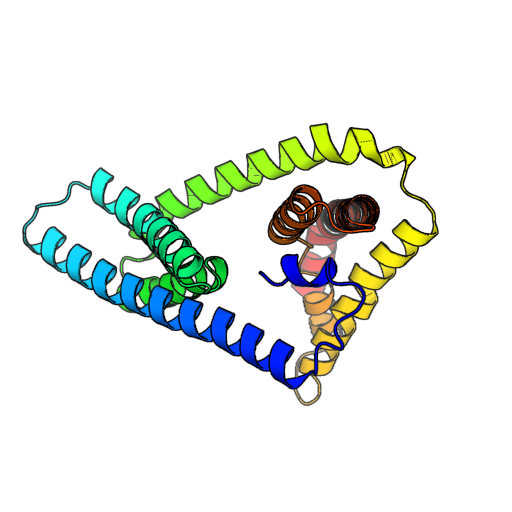EU A 1 90 ? -15.496 -3.689 13.395 1.00 95.56 90 LEU A O 1
ATOM 645 N N . PHE A 1 91 ? -13.324 -4.196 13.198 1.00 93.62 91 PHE A N 1
ATOM 646 C CA . PHE A 1 91 ? -12.965 -3.736 14.537 1.00 93.62 91 PHE A CA 1
ATOM 647 C C . PHE A 1 91 ? -13.284 -2.248 14.716 1.00 93.62 91 PHE A C 1
ATOM 649 O O . PHE A 1 91 ? -13.897 -1.869 15.715 1.00 93.62 91 PHE A O 1
ATOM 656 N N . GLY A 1 92 ? -12.935 -1.420 13.726 1.00 91.62 92 GLY A N 1
ATOM 657 C CA . GLY A 1 92 ? -13.235 0.009 13.731 1.00 91.62 92 GLY A CA 1
ATOM 658 C C . GLY A 1 92 ? -14.734 0.310 13.751 1.00 91.62 92 GLY A C 1
ATOM 659 O O . GLY A 1 92 ? -15.149 1.238 14.442 1.00 91.62 92 GLY A O 1
ATOM 660 N N . HIS A 1 93 ? -15.539 -0.503 13.061 1.00 92.50 93 HIS A N 1
ATOM 661 C CA . HIS A 1 93 ? -16.999 -0.417 13.094 1.00 92.50 93 HIS A CA 1
ATOM 662 C C . HIS A 1 93 ? -17.587 -0.843 14.451 1.00 92.50 93 HIS A C 1
ATOM 664 O O . HIS A 1 93 ? -18.436 -0.150 15.002 1.00 92.50 93 HIS A O 1
ATOM 670 N N . LEU A 1 94 ? -17.118 -1.953 15.030 1.00 90.56 94 LEU A N 1
ATOM 671 C CA . LEU A 1 94 ? -17.621 -2.468 16.311 1.00 90.56 94 LEU A CA 1
ATOM 672 C C . LEU A 1 94 ? -17.294 -1.553 17.503 1.00 90.56 94 LEU A C 1
ATOM 674 O O . LEU A 1 94 ? -18.027 -1.553 18.491 1.00 90.56 94 LEU A O 1
ATOM 678 N N . HIS A 1 95 ? -16.208 -0.782 17.416 1.00 86.94 95 HIS A N 1
ATOM 679 C CA . HIS A 1 95 ? -15.724 0.099 18.483 1.00 86.94 95 HIS A CA 1
ATOM 680 C C . HIS A 1 95 ? -15.814 1.588 18.145 1.00 86.94 95 HIS A C 1
ATOM 682 O O . HIS A 1 95 ? -15.145 2.379 18.800 1.00 86.94 95 HIS A O 1
ATOM 688 N N . GLU A 1 96 ? -16.661 1.982 17.188 1.00 78.19 96 GLU A N 1
ATOM 689 C CA . GLU A 1 96 ? -16.761 3.322 16.571 1.00 78.19 96 GLU A CA 1
ATOM 690 C C . GLU A 1 96 ? -16.462 4.512 17.511 1.00 78.19 96 GLU A C 1
ATOM 692 O O . GLU A 1 96 ? -15.689 5.403 17.167 1.00 78.19 96 GLU A O 1
ATOM 697 N N . LYS A 1 97 ? -17.003 4.505 18.738 1.00 76.19 97 LYS A N 1
ATOM 698 C CA . LYS A 1 97 ? -16.818 5.577 19.739 1.00 76.19 97 LYS A CA 1
ATOM 699 C C . LYS A 1 97 ? -15.424 5.641 20.384 1.00 76.19 97 LYS A C 1
ATOM 701 O O . LYS A 1 97 ? -15.029 6.698 20.862 1.00 76.19 97 LYS A O 1
ATOM 706 N N . HIS A 1 98 ? -14.695 4.529 20.433 1.00 76.75 98 HIS A N 1
ATOM 707 C CA . HIS A 1 98 ? -13.388 4.392 21.089 1.00 76.75 98 HIS A CA 1
ATOM 708 C C . HIS A 1 98 ? -12.257 4.010 20.120 1.00 76.75 98 HIS A C 1
ATOM 710 O O . HIS A 1 98 ? -11.093 4.024 20.525 1.00 76.75 98 HIS A O 1
ATOM 716 N N . THR A 1 99 ? -12.570 3.707 18.852 1.00 78.12 99 THR A N 1
ATOM 717 C CA . THR A 1 99 ? -11.618 3.245 17.826 1.00 78.12 99 THR A CA 1
ATOM 718 C C . THR A 1 99 ? -10.365 4.111 17.760 1.00 78.12 99 THR A C 1
ATOM 720 O O . THR A 1 99 ? -9.263 3.573 17.788 1.00 78.12 99 THR A O 1
ATOM 723 N N . HIS A 1 100 ? -10.506 5.440 17.767 1.00 77.69 100 HIS A N 1
ATOM 724 C CA . HIS A 1 100 ? -9.356 6.344 17.695 1.00 77.69 100 HIS A CA 1
ATOM 725 C C . HIS A 1 100 ? -8.350 6.107 18.836 1.00 77.69 100 HIS A C 1
ATOM 727 O O . HIS A 1 100 ? -7.161 5.954 18.582 1.00 77.69 100 HIS A O 1
ATOM 733 N N . LYS A 1 101 ? -8.803 6.004 20.098 1.00 82.44 101 LYS A N 1
ATOM 734 C CA . LYS A 1 101 ? -7.901 5.763 21.246 1.00 82.44 101 LYS A CA 1
ATOM 735 C C . LYS A 1 101 ? -7.274 4.364 21.189 1.00 82.44 101 LYS A C 1
ATOM 737 O O . LYS A 1 101 ? -6.122 4.202 21.577 1.00 82.44 101 LYS A O 1
ATOM 742 N N . LEU A 1 102 ? -8.025 3.365 20.722 1.00 83.81 102 LEU A N 1
ATOM 743 C CA . LEU A 1 102 ? -7.576 1.970 20.663 1.00 83.81 102 LEU A CA 1
ATOM 744 C C . LEU A 1 102 ? -6.529 1.730 19.566 1.00 83.81 102 LEU A C 1
ATOM 746 O O . LEU A 1 102 ? -5.615 0.932 19.757 1.00 83.81 102 LEU A O 1
ATOM 750 N N . VAL A 1 103 ? -6.663 2.408 18.425 1.00 86.44 103 VAL A N 1
ATOM 751 C CA . VAL A 1 103 ? -5.812 2.193 17.247 1.00 86.44 103 VAL A CA 1
ATOM 752 C C . VAL A 1 103 ? -4.588 3.113 17.240 1.00 86.44 103 VAL A C 1
ATOM 754 O O . VAL A 1 103 ? -3.570 2.709 16.687 1.00 86.44 103 VAL A O 1
ATOM 757 N N . LEU A 1 104 ? -4.628 4.274 17.909 1.00 88.50 104 LEU A N 1
ATOM 758 C CA . LEU A 1 104 ? -3.566 5.295 17.868 1.00 88.50 104 LEU A CA 1
ATOM 759 C C . LEU A 1 104 ? -2.152 4.731 18.071 1.00 88.50 104 LEU A C 1
ATOM 761 O O . LEU A 1 104 ? -1.248 5.025 17.298 1.00 88.50 104 LEU A O 1
ATOM 765 N N . THR A 1 105 ? -1.950 3.880 19.078 1.00 87.31 105 THR A N 1
ATOM 766 C CA . THR A 1 105 ? -0.630 3.278 19.328 1.00 87.31 105 THR A CA 1
ATOM 767 C C . THR A 1 105 ? -0.197 2.362 18.187 1.00 87.31 105 THR A C 1
ATOM 769 O O . THR A 1 105 ? 0.964 2.370 17.788 1.00 87.31 105 THR A O 1
ATOM 772 N N . THR A 1 106 ? -1.130 1.584 17.634 1.00 90.31 106 THR A N 1
ATOM 773 C CA . THR A 1 106 ? -0.856 0.711 16.483 1.00 90.31 106 THR A CA 1
ATOM 774 C C . THR A 1 106 ? -0.539 1.539 15.238 1.00 90.31 106 THR A C 1
ATOM 776 O O . THR A 1 106 ? 0.376 1.192 14.496 1.00 90.31 106 THR A O 1
ATOM 779 N N . GLU A 1 107 ? -1.237 2.657 15.040 1.00 91.56 107 GLU A N 1
ATOM 780 C CA . GLU A 1 107 ? -0.968 3.620 13.971 1.00 91.56 107 GLU A CA 1
ATOM 781 C C . GLU A 1 107 ? 0.424 4.242 14.120 1.00 91.56 107 GLU A C 1
ATOM 783 O O . GLU A 1 107 ? 1.207 4.184 13.180 1.00 91.56 107 GLU A O 1
ATOM 788 N N . SER A 1 108 ? 0.801 4.706 15.316 1.00 92.81 108 SER A N 1
ATOM 789 C CA . SER A 1 108 ? 2.147 5.240 15.576 1.00 92.81 108 SER A CA 1
ATOM 790 C C . SER A 1 108 ? 3.253 4.210 15.307 1.00 92.81 108 SER A C 1
ATOM 792 O O . SER A 1 108 ? 4.297 4.542 14.747 1.00 92.81 108 SER A O 1
ATOM 794 N N . ILE A 1 109 ? 3.033 2.942 15.672 1.00 91.81 109 ILE A N 1
ATOM 795 C CA . ILE A 1 109 ? 3.967 1.848 15.361 1.00 91.81 109 ILE A CA 1
ATOM 796 C C . ILE A 1 109 ? 4.055 1.629 13.843 1.00 91.81 109 ILE A C 1
ATOM 798 O O . ILE A 1 109 ? 5.153 1.482 13.302 1.00 91.81 109 ILE A O 1
ATOM 802 N N . ALA A 1 110 ? 2.917 1.621 13.144 1.00 92.88 110 ALA A N 1
ATOM 803 C CA . ALA A 1 110 ? 2.872 1.466 11.693 1.00 92.88 110 ALA A CA 1
ATOM 804 C C . ALA A 1 110 ? 3.570 2.631 10.972 1.00 92.88 110 ALA A C 1
ATOM 806 O O . ALA A 1 110 ? 4.330 2.397 10.033 1.00 92.88 110 ALA A O 1
ATOM 807 N N . GLU A 1 111 ? 3.378 3.866 11.437 1.00 94.69 111 GLU A N 1
ATOM 808 C CA . GLU A 1 111 ? 4.066 5.055 10.933 1.00 94.69 111 GLU A CA 1
ATOM 809 C C . GLU A 1 111 ? 5.576 4.979 11.161 1.00 94.69 111 GLU A C 1
ATOM 811 O O . GLU A 1 111 ? 6.348 5.267 10.247 1.00 94.69 111 GLU A O 1
ATOM 816 N N . LEU A 1 112 ? 6.020 4.526 12.336 1.00 95.81 112 LEU A N 1
ATOM 817 C CA . LEU A 1 112 ? 7.442 4.338 12.617 1.00 95.81 112 LEU A CA 1
ATOM 818 C C . LEU A 1 112 ? 8.074 3.323 11.654 1.00 95.81 112 LEU A C 1
ATOM 820 O O . LEU A 1 112 ? 9.117 3.598 11.054 1.00 95.81 112 LEU A O 1
ATOM 824 N N . PHE A 1 113 ? 7.434 2.167 11.454 1.00 95.06 113 PHE A N 1
ATOM 825 C CA . PHE A 1 113 ? 7.906 1.169 10.491 1.00 95.06 113 PHE A CA 1
ATOM 826 C C . PHE A 1 113 ? 7.851 1.676 9.050 1.00 95.06 113 PHE A C 1
ATOM 828 O O . PHE A 1 113 ? 8.750 1.373 8.262 1.00 95.06 113 PHE A O 1
ATOM 835 N N . ALA A 1 114 ? 6.846 2.478 8.697 1.00 95.00 114 ALA A N 1
ATOM 836 C CA . ALA A 1 114 ? 6.769 3.135 7.400 1.00 95.00 114 ALA A CA 1
ATOM 837 C C . ALA A 1 114 ? 7.958 4.080 7.186 1.00 95.00 114 ALA A C 1
ATOM 839 O O . ALA A 1 114 ? 8.635 3.979 6.165 1.00 95.00 114 ALA A O 1
ATOM 840 N N . MET A 1 115 ? 8.255 4.955 8.151 1.00 95.38 115 MET A N 1
ATOM 841 C CA . MET A 1 115 ? 9.396 5.874 8.089 1.00 95.38 115 MET A CA 1
ATOM 842 C C . MET A 1 115 ? 10.718 5.119 7.965 1.00 95.38 115 MET A C 1
ATOM 844 O O . MET A 1 115 ? 11.528 5.446 7.098 1.00 95.38 115 MET A O 1
ATOM 848 N N . LEU A 1 116 ? 10.912 4.070 8.769 1.00 95.94 116 LEU A N 1
ATOM 849 C CA . LEU A 1 116 ? 12.089 3.209 8.672 1.00 95.94 116 LEU A CA 1
ATOM 850 C C . LEU A 1 116 ? 12.199 2.577 7.279 1.00 95.94 116 LEU A C 1
ATOM 852 O O . LEU A 1 116 ? 13.266 2.610 6.669 1.00 95.94 116 LEU A O 1
ATOM 856 N N . THR A 1 117 ? 11.091 2.058 6.748 1.00 94.94 117 THR A N 1
ATOM 857 C CA . THR A 1 117 ? 11.048 1.467 5.405 1.00 94.94 117 THR A CA 1
ATOM 858 C C . THR A 1 117 ? 11.415 2.491 4.338 1.00 94.94 117 THR A C 1
ATOM 860 O O . THR A 1 117 ? 12.184 2.171 3.439 1.00 94.94 117 THR A O 1
ATOM 863 N N . TRP A 1 118 ? 10.929 3.730 4.437 1.00 94.50 118 TRP A N 1
ATOM 864 C CA . TRP A 1 118 ? 11.272 4.789 3.486 1.00 94.50 118 TRP A CA 1
ATOM 865 C C . TRP A 1 118 ? 12.744 5.189 3.551 1.00 94.50 118 TRP A C 1
ATOM 867 O O . TRP A 1 1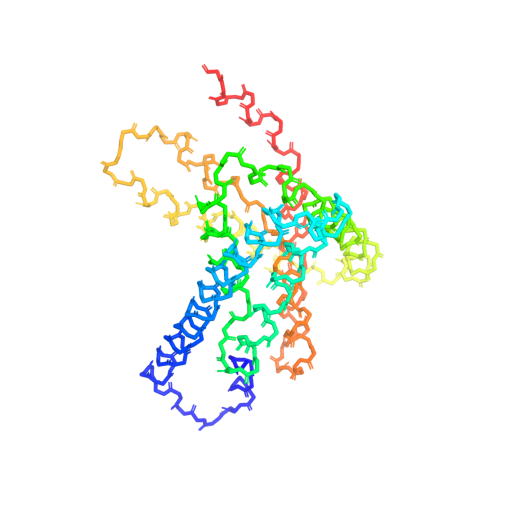18 ? 13.371 5.353 2.503 1.00 94.50 118 TRP A O 1
ATOM 877 N N . ILE A 1 119 ? 13.309 5.299 4.758 1.00 94.81 119 ILE A N 1
ATOM 878 C CA . ILE A 1 119 ? 14.736 5.581 4.954 1.00 94.81 119 ILE A CA 1
ATOM 879 C C . ILE A 1 119 ? 15.577 4.472 4.319 1.00 94.81 119 ILE A C 1
ATOM 881 O O . ILE A 1 119 ? 16.467 4.762 3.524 1.00 94.81 119 ILE A O 1
ATOM 885 N N . LEU A 1 120 ? 15.270 3.205 4.613 1.00 94.88 120 LEU A N 1
ATOM 886 C CA . LEU A 1 120 ? 15.987 2.059 4.050 1.00 94.88 120 LEU A CA 1
ATOM 887 C C . LEU A 1 120 ? 15.805 1.963 2.532 1.00 94.88 120 LEU A C 1
ATOM 889 O O . LEU A 1 120 ? 16.769 1.724 1.809 1.00 94.88 120 LEU A O 1
ATOM 893 N N . PHE A 1 121 ? 14.597 2.200 2.028 1.00 94.69 121 PHE A N 1
ATOM 894 C CA . PHE A 1 121 ? 14.327 2.193 0.597 1.00 94.69 121 PHE A CA 1
ATOM 895 C C . PHE A 1 121 ? 15.158 3.253 -0.133 1.00 94.69 121 PHE A C 1
ATOM 897 O O . PHE A 1 121 ? 15.834 2.934 -1.106 1.00 94.69 121 PHE A O 1
ATOM 904 N N . GLY A 1 122 ? 15.183 4.494 0.355 1.00 93.31 122 GLY A N 1
ATOM 905 C CA . GLY A 1 122 ? 15.986 5.555 -0.254 1.00 93.31 122 GLY A CA 1
ATOM 906 C C . GLY A 1 122 ? 17.494 5.321 -0.119 1.00 93.31 122 GLY A C 1
ATOM 907 O O . GLY A 1 122 ? 18.224 5.369 -1.107 1.00 93.31 122 GLY A O 1
ATOM 908 N N . ALA A 1 123 ? 17.966 5.054 1.100 1.00 93.88 123 ALA A N 1
ATOM 909 C CA . ALA A 1 123 ? 19.394 5.004 1.403 1.00 93.88 123 ALA A CA 1
ATOM 910 C C . ALA A 1 123 ? 20.067 3.695 0.980 1.00 93.88 123 ALA A C 1
ATOM 912 O O . ALA A 1 123 ? 21.225 3.726 0.570 1.00 93.88 123 ALA A O 1
ATOM 913 N N . ALA A 1 124 ? 19.375 2.558 1.085 1.00 91.19 124 ALA A N 1
ATOM 914 C CA . ALA A 1 124 ? 19.955 1.241 0.836 1.00 91.19 124 ALA A CA 1
ATOM 915 C C . ALA A 1 124 ? 19.486 0.607 -0.475 1.00 91.19 124 ALA A C 1
ATOM 917 O O . ALA A 1 124 ? 20.251 -0.153 -1.056 1.00 91.19 124 ALA A O 1
ATOM 918 N N . VAL A 1 125 ? 18.271 0.889 -0.959 1.00 93.69 125 VAL A N 1
ATOM 919 C CA . VAL A 1 125 ? 17.780 0.284 -2.210 1.00 93.69 125 VAL A CA 1
ATOM 920 C C . VAL A 1 125 ? 18.047 1.206 -3.393 1.00 93.69 125 VAL A C 1
ATOM 922 O O . VAL A 1 125 ? 18.787 0.832 -4.298 1.00 93.69 125 VAL A O 1
ATOM 925 N N . VAL A 1 126 ? 17.493 2.423 -3.380 1.00 94.25 126 VAL A N 1
ATOM 926 C CA . VAL A 1 126 ? 17.586 3.359 -4.512 1.00 94.25 126 VAL A CA 1
ATOM 927 C C . VAL A 1 126 ? 19.039 3.714 -4.822 1.00 94.25 126 VAL A C 1
ATOM 929 O O . VAL A 1 126 ? 19.421 3.660 -5.985 1.00 94.25 126 VAL A O 1
ATOM 932 N N . SER A 1 127 ? 19.866 4.000 -3.812 1.00 92.94 127 SER A N 1
ATOM 933 C CA . SER A 1 127 ? 21.285 4.355 -3.997 1.00 92.94 127 SER A CA 1
ATOM 934 C C . SER A 1 127 ? 22.103 3.308 -4.764 1.00 92.94 127 SER A C 1
ATOM 936 O O . SER A 1 127 ? 23.033 3.671 -5.474 1.00 92.94 127 SER A O 1
ATOM 938 N N . GLN A 1 128 ? 21.754 2.023 -4.649 1.00 92.56 128 GLN A N 1
ATOM 939 C CA . GLN A 1 128 ? 22.478 0.930 -5.301 1.00 92.56 128 GLN A CA 1
ATOM 940 C C . GLN A 1 128 ? 22.019 0.678 -6.738 1.00 92.56 128 GLN A C 1
ATOM 942 O O . GLN A 1 128 ? 22.763 0.106 -7.530 1.00 92.56 128 GLN A O 1
ATOM 947 N N . VAL A 1 129 ? 20.780 1.050 -7.068 1.00 93.50 129 VAL A N 1
ATOM 948 C CA . VAL A 1 129 ? 20.152 0.698 -8.352 1.00 93.50 129 VAL A CA 1
ATOM 949 C C . VAL A 1 129 ? 19.840 1.906 -9.227 1.00 93.50 129 VAL A C 1
ATOM 951 O O . VAL A 1 129 ? 19.338 1.732 -10.334 1.00 93.50 129 VAL A O 1
ATOM 954 N N . PHE A 1 130 ? 20.134 3.117 -8.754 1.00 92.19 130 PHE A N 1
ATOM 955 C CA . PHE A 1 130 ? 19.834 4.360 -9.459 1.00 92.19 130 PHE A CA 1
ATOM 956 C C . PHE A 1 130 ? 20.460 4.399 -10.859 1.00 92.19 130 PHE A C 1
ATOM 958 O O . PHE A 1 130 ? 19.776 4.710 -11.832 1.00 92.19 130 PHE A O 1
ATOM 965 N N . ASP A 1 131 ? 21.722 3.983 -10.976 1.00 94.44 131 ASP A N 1
ATOM 966 C CA . ASP A 1 131 ? 22.457 3.957 -12.248 1.00 94.44 131 ASP A CA 1
ATOM 967 C C . ASP A 1 131 ? 21.971 2.857 -13.208 1.00 94.44 131 ASP A C 1
ATOM 969 O O . ASP A 1 131 ? 22.344 2.834 -14.379 1.00 94.44 131 ASP A O 1
ATOM 973 N N . LEU 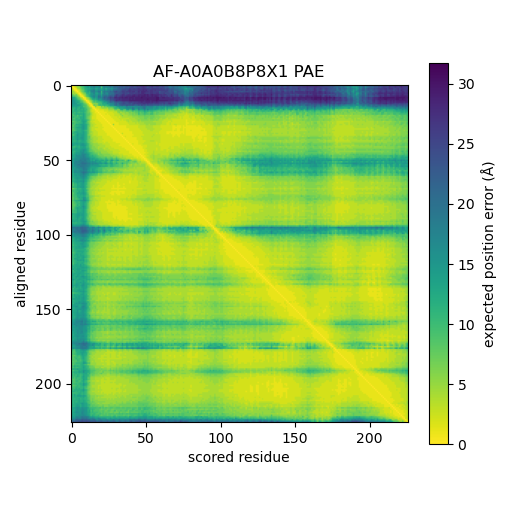A 1 132 ? 21.123 1.941 -12.728 1.00 94.88 132 LEU A N 1
ATOM 974 C CA . LEU A 1 132 ? 20.521 0.874 -13.528 1.00 94.88 132 LEU A CA 1
ATOM 975 C C . LEU A 1 132 ? 19.184 1.296 -14.155 1.00 94.88 132 LEU A C 1
ATOM 977 O O . LEU A 1 132 ? 18.568 0.506 -14.872 1.00 94.88 132 LEU A O 1
ATOM 981 N N . PHE A 1 133 ? 18.696 2.510 -13.880 1.00 95.50 133 PHE A N 1
ATOM 982 C CA . PHE A 1 133 ? 17.469 3.018 -14.484 1.00 95.50 133 PHE A CA 1
ATOM 983 C C . PHE A 1 133 ? 17.708 3.406 -15.943 1.00 95.50 133 PHE A C 1
ATOM 985 O O . PHE A 1 133 ? 18.236 4.473 -16.248 1.00 95.50 133 PHE A O 1
ATOM 992 N N . ASP A 1 134 ? 17.273 2.544 -16.858 1.00 95.50 134 ASP A N 1
ATOM 993 C CA . ASP A 1 134 ? 17.263 2.859 -18.282 1.00 95.50 134 ASP A CA 1
ATOM 994 C C . ASP A 1 134 ? 16.015 3.669 -18.696 1.00 95.50 134 ASP A C 1
ATOM 996 O O . ASP A 1 134 ? 15.016 3.772 -17.973 1.00 95.50 134 ASP A O 1
ATOM 1000 N N . GLY A 1 135 ? 16.058 4.248 -19.900 1.00 96.69 135 GLY A N 1
ATOM 1001 C CA . GLY A 1 135 ? 14.960 5.059 -20.434 1.00 96.69 135 GLY A CA 1
ATOM 1002 C C . GLY A 1 135 ? 13.644 4.294 -20.629 1.00 96.69 135 GLY A C 1
ATOM 1003 O O . GLY A 1 135 ? 12.575 4.890 -20.514 1.00 96.69 135 GLY A O 1
ATOM 1004 N N . THR A 1 136 ? 13.697 2.983 -20.865 1.00 96.88 136 THR A N 1
ATOM 1005 C CA . THR A 1 136 ? 12.517 2.113 -20.986 1.00 96.88 136 THR A CA 1
ATOM 1006 C C . THR A 1 136 ? 11.845 1.924 -19.631 1.00 96.88 136 THR A C 1
ATOM 1008 O O . THR A 1 136 ? 10.623 2.028 -19.535 1.00 96.88 136 THR A O 1
ATOM 1011 N N . ILE A 1 137 ? 12.626 1.702 -18.570 1.00 97.12 137 ILE A N 1
ATOM 1012 C CA . ILE A 1 137 ? 12.123 1.577 -17.197 1.00 97.12 137 ILE A CA 1
ATOM 1013 C C . ILE A 1 137 ? 11.481 2.893 -16.750 1.00 97.12 137 ILE A C 1
ATOM 1015 O O . ILE A 1 137 ? 10.370 2.886 -16.217 1.00 97.12 137 ILE A O 1
ATOM 1019 N N . ILE A 1 138 ? 12.140 4.024 -17.015 1.00 97.19 138 ILE A N 1
ATOM 1020 C CA . ILE A 1 138 ? 11.616 5.359 -16.695 1.00 97.19 138 ILE A CA 1
ATOM 1021 C C . ILE A 1 138 ? 10.319 5.631 -17.467 1.00 97.19 138 ILE A C 1
ATOM 1023 O O . ILE A 1 138 ? 9.338 6.105 -16.890 1.00 97.19 138 ILE A O 1
ATOM 1027 N N . LEU A 1 139 ? 10.279 5.297 -18.760 1.00 97.62 139 LEU A N 1
ATOM 1028 C CA . LEU A 1 139 ? 9.079 5.438 -19.584 1.00 97.62 139 LEU A CA 1
ATOM 1029 C C . LEU A 1 139 ? 7.933 4.569 -19.055 1.00 97.62 139 LEU A C 1
ATOM 1031 O O . LEU A 1 139 ? 6.808 5.050 -18.915 1.00 97.62 139 LEU A O 1
ATOM 1035 N N . TYR A 1 140 ? 8.217 3.312 -18.710 1.00 97.06 140 TYR A N 1
ATOM 1036 C CA . TYR A 1 140 ? 7.236 2.419 -18.102 1.00 97.06 140 TYR A CA 1
ATOM 1037 C C . TYR A 1 140 ? 6.709 2.984 -16.780 1.00 97.06 140 TYR A C 1
ATOM 1039 O O . TYR A 1 140 ? 5.498 3.021 -16.573 1.00 97.06 140 TYR A O 1
ATOM 1047 N N . ALA A 1 141 ? 7.588 3.467 -15.900 1.00 96.12 141 ALA A N 1
ATOM 1048 C CA . ALA A 1 141 ? 7.200 4.084 -14.637 1.00 96.12 141 ALA A CA 1
ATOM 1049 C C . ALA A 1 141 ? 6.300 5.310 -14.865 1.00 96.12 141 ALA A C 1
ATOM 1051 O O . ALA A 1 141 ? 5.248 5.425 -14.234 1.00 96.12 141 ALA A O 1
ATOM 1052 N N . ALA A 1 142 ? 6.645 6.185 -15.814 1.00 96.06 142 ALA A N 1
ATOM 1053 C CA . ALA A 1 142 ? 5.831 7.345 -16.169 1.00 96.06 142 ALA A CA 1
ATOM 1054 C C . ALA A 1 142 ? 4.436 6.941 -16.680 1.00 96.06 142 ALA A C 1
ATOM 1056 O O . ALA A 1 142 ? 3.429 7.470 -16.203 1.00 96.06 142 ALA A O 1
ATOM 1057 N N . ILE A 1 143 ? 4.357 5.968 -17.593 1.00 96.44 143 ILE A N 1
ATOM 1058 C CA . ILE A 1 143 ? 3.091 5.423 -18.115 1.00 96.44 143 ILE A CA 1
ATOM 1059 C C . ILE A 1 143 ? 2.279 4.750 -16.999 1.00 96.44 143 ILE A C 1
ATOM 1061 O O . ILE A 1 143 ? 1.061 4.919 -16.920 1.00 96.44 143 ILE A O 1
ATOM 1065 N N . SER A 1 144 ? 2.943 4.017 -16.105 1.00 94.75 144 SER A N 1
ATOM 1066 C CA . SER A 1 144 ? 2.319 3.315 -14.982 1.00 94.75 144 SER A CA 1
ATOM 1067 C C . SER A 1 144 ? 1.697 4.278 -13.967 1.00 94.75 144 SER A C 1
ATOM 1069 O O . SER A 1 144 ? 0.615 4.016 -13.437 1.00 94.75 144 SER A O 1
ATOM 1071 N N . LEU A 1 145 ? 2.361 5.406 -13.698 1.00 94.25 145 LEU A N 1
ATOM 1072 C CA . LEU A 1 145 ? 1.878 6.440 -12.779 1.00 94.25 145 LEU A CA 1
ATOM 1073 C C . LEU A 1 145 ? 0.802 7.338 -13.400 1.00 94.25 145 LEU A C 1
ATOM 1075 O O . LEU A 1 145 ? -0.027 7.870 -12.667 1.00 94.25 145 LEU A O 1
ATOM 1079 N N . THR A 1 146 ? 0.792 7.482 -14.727 1.00 94.19 146 THR A N 1
ATOM 1080 C CA . THR A 1 146 ? -0.188 8.292 -15.462 1.00 94.19 146 THR A CA 1
ATOM 1081 C C . THR A 1 146 ? -1.294 7.424 -16.046 1.00 94.19 146 THR A C 1
ATOM 1083 O O . THR A 1 146 ? -2.324 7.249 -15.416 1.00 94.19 146 THR A O 1
ATOM 1086 N N . LEU A 1 147 ? -1.109 6.848 -17.230 1.00 94.38 147 LEU A N 1
ATOM 1087 C CA . LEU A 1 147 ? -2.158 6.169 -17.987 1.00 94.38 147 LEU A CA 1
ATOM 1088 C C . LEU A 1 147 ? -2.739 4.966 -17.245 1.00 94.38 147 LEU A C 1
ATOM 1090 O O . LEU A 1 147 ? -3.945 4.918 -17.021 1.00 94.38 147 LEU A O 1
ATOM 1094 N N . VAL A 1 148 ? -1.892 4.025 -16.816 1.00 93.88 148 VAL A N 1
ATOM 1095 C CA . VAL A 1 148 ? -2.349 2.771 -16.177 1.00 93.88 148 VAL A CA 1
ATOM 1096 C C . VAL A 1 148 ? -3.109 3.053 -14.882 1.00 93.88 148 VAL A C 1
ATOM 1098 O O . VAL A 1 148 ? -3.989 2.293 -14.488 1.00 93.88 148 VAL A O 1
ATOM 1101 N N . ARG A 1 149 ? -2.781 4.162 -14.221 1.00 91.38 149 ARG A N 1
ATOM 1102 C CA . ARG A 1 149 ? -3.386 4.571 -12.961 1.00 91.38 149 ARG A CA 1
ATOM 1103 C C . ARG A 1 149 ? -4.615 5.458 -13.146 1.00 91.38 149 ARG A C 1
ATOM 1105 O O . ARG A 1 149 ? -5.675 5.178 -12.596 1.00 91.38 149 ARG A O 1
ATOM 1112 N N . MET A 1 150 ? -4.449 6.568 -13.853 1.00 94.50 150 MET A N 1
ATOM 1113 C CA . MET A 1 150 ? -5.442 7.632 -13.951 1.00 94.50 150 MET A CA 1
ATOM 1114 C C . MET A 1 150 ? -6.616 7.217 -14.825 1.00 94.50 150 MET A C 1
ATOM 1116 O O . MET A 1 150 ? -7.737 7.620 -14.536 1.00 94.50 150 MET A O 1
ATOM 1120 N N . LEU A 1 151 ? -6.383 6.410 -15.867 1.00 95.19 151 LEU A N 1
ATOM 1121 C CA . LEU A 1 151 ? -7.438 6.025 -16.797 1.00 95.19 151 LEU A CA 1
ATOM 1122 C C . LEU A 1 151 ? -8.540 5.203 -16.104 1.00 95.19 151 LEU A C 1
ATOM 1124 O O . LEU A 1 151 ? -9.688 5.633 -16.186 1.00 95.19 151 LEU A O 1
ATOM 1128 N N . PRO A 1 152 ? -8.261 4.111 -15.359 1.00 94.38 152 PRO A N 1
ATOM 1129 C CA . PRO A 1 152 ? -9.311 3.383 -14.640 1.00 94.38 152 PRO A CA 1
ATOM 1130 C C . PRO A 1 152 ? -10.108 4.255 -13.663 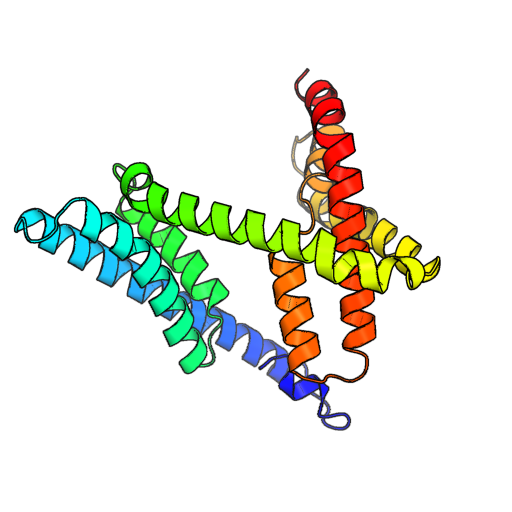1.00 94.38 152 PRO A C 1
ATOM 1132 O O . PRO A 1 152 ? -11.330 4.150 -13.610 1.00 94.38 152 PRO A O 1
ATOM 1135 N N . ILE A 1 153 ? -9.432 5.152 -12.935 1.00 93.88 153 ILE A N 1
ATOM 1136 C CA . ILE A 1 153 ? -10.081 6.060 -11.977 1.00 93.88 153 ILE A CA 1
ATOM 1137 C C . ILE A 1 153 ? -10.971 7.064 -12.715 1.00 93.88 153 ILE A C 1
ATOM 1139 O O . ILE A 1 153 ? -12.113 7.295 -12.331 1.00 93.88 153 ILE A O 1
ATOM 1143 N N . TYR A 1 154 ? -10.488 7.637 -13.816 1.00 94.19 154 TYR A N 1
ATOM 1144 C CA . TYR A 1 154 ? -11.286 8.540 -14.638 1.00 94.19 154 TYR A CA 1
ATOM 1145 C C . TYR A 1 154 ? -12.531 7.836 -15.197 1.00 94.19 154 TYR A C 1
ATOM 1147 O O . TYR A 1 154 ? -13.630 8.392 -15.148 1.00 94.19 154 TYR A O 1
ATOM 1155 N N . LEU A 1 155 ? -12.366 6.598 -15.676 1.00 95.56 155 LEU A N 1
ATOM 1156 C CA . LEU A 1 155 ? -13.453 5.776 -16.203 1.00 95.56 155 LEU A CA 1
ATOM 1157 C C . LEU A 1 155 ? -14.482 5.409 -15.125 1.00 95.56 155 LEU A C 1
ATOM 1159 O O . LEU A 1 155 ? -15.673 5.413 -15.422 1.00 95.56 155 LEU A O 1
ATOM 1163 N N . SER A 1 156 ? -14.068 5.172 -13.873 1.00 95.25 156 SER A N 1
ATOM 1164 C CA . SER A 1 156 ? -15.008 4.877 -12.779 1.00 95.25 156 SER A CA 1
ATOM 1165 C C . SER A 1 156 ? -15.925 6.050 -12.415 1.00 95.25 156 SER A C 1
ATOM 1167 O O . SER A 1 156 ? -16.948 5.842 -11.774 1.00 95.25 156 SER A O 1
ATOM 1169 N N . PHE A 1 157 ? -15.584 7.274 -12.835 1.00 94.12 157 PHE A N 1
ATOM 1170 C CA . PHE A 1 157 ? -16.421 8.466 -12.656 1.00 94.12 157 PHE A CA 1
ATOM 1171 C C . PHE A 1 157 ? -17.296 8.798 -13.874 1.00 94.12 157 PHE A C 1
ATOM 1173 O O . PHE A 1 157 ? -18.014 9.805 -13.853 1.00 94.12 157 PHE A O 1
ATOM 1180 N N . LEU A 1 158 ? -17.266 7.997 -14.945 1.00 93.56 158 LEU A N 1
ATOM 1181 C CA . LEU A 1 158 ? -18.186 8.187 -16.066 1.00 93.56 158 LEU A CA 1
ATOM 1182 C C . LEU A 1 158 ? -19.635 8.019 -15.589 1.00 93.56 158 LEU A C 1
ATOM 1184 O O . LEU A 1 158 ? -19.968 7.047 -14.922 1.00 93.56 158 LEU A O 1
ATOM 1188 N N . GLY A 1 159 ? -20.489 8.989 -15.920 1.00 92.31 159 GLY A N 1
ATOM 1189 C CA . GLY A 1 159 ? -21.881 9.029 -15.454 1.00 92.31 159 GLY A CA 1
ATOM 1190 C C . GLY A 1 159 ? -22.095 9.697 -14.091 1.00 92.31 159 GLY A C 1
ATOM 1191 O O . GLY A 1 159 ? -23.225 9.741 -13.623 1.00 92.31 159 GLY A O 1
ATOM 1192 N N . THR A 1 160 ? -21.045 10.240 -13.466 1.00 94.50 160 THR A N 1
ATOM 1193 C CA . THR A 1 160 ? -21.160 11.069 -12.251 1.00 94.50 160 THR A CA 1
ATOM 1194 C C . THR A 1 160 ? -21.019 12.561 -12.571 1.00 94.50 160 THR A C 1
ATOM 1196 O O . THR A 1 160 ? -20.420 12.926 -13.587 1.00 94.50 160 THR A O 1
ATOM 1199 N N . ASP A 1 161 ? -21.478 13.426 -11.663 1.00 93.50 161 ASP A N 1
ATOM 1200 C CA . ASP A 1 161 ? -21.365 14.892 -11.778 1.00 93.50 161 ASP A CA 1
ATOM 1201 C C . ASP A 1 161 ? -19.994 15.446 -11.344 1.00 93.50 161 ASP A C 1
ATOM 1203 O O . ASP A 1 161 ? -19.785 16.657 -11.277 1.00 93.50 161 ASP A O 1
ATOM 1207 N N . VAL A 1 162 ? -19.021 14.575 -11.052 1.00 93.06 162 VAL A N 1
ATOM 1208 C CA . VAL A 1 162 ? -17.685 14.994 -10.601 1.00 93.06 162 VAL A CA 1
ATOM 1209 C C . VAL A 1 162 ? -16.956 15.724 -11.742 1.00 93.06 162 VAL A C 1
ATOM 1211 O O . VAL A 1 162 ? -16.816 15.145 -12.819 1.00 93.06 162 VAL A O 1
ATOM 1214 N N . PRO A 1 163 ? -16.429 16.948 -11.557 1.00 93.12 163 PRO A N 1
ATOM 1215 C CA . PRO A 1 163 ? -15.684 17.666 -12.593 1.00 93.12 163 PRO A CA 1
ATOM 1216 C C . PRO A 1 163 ? -14.410 16.942 -13.055 1.00 93.12 163 PRO A C 1
ATOM 1218 O O . PRO A 1 163 ? -13.696 16.336 -12.256 1.00 93.12 163 PRO A O 1
ATOM 1221 N N . ASN A 1 164 ? -14.048 17.086 -14.336 1.00 92.06 164 ASN A N 1
ATOM 1222 C CA . ASN A 1 164 ? -12.861 16.441 -14.924 1.00 92.06 164 ASN A CA 1
ATOM 1223 C C . ASN A 1 164 ? -11.557 16.726 -14.160 1.00 92.06 164 ASN A C 1
ATOM 1225 O O . ASN A 1 164 ? -10.735 15.826 -13.998 1.00 92.06 164 ASN A O 1
ATOM 1229 N N . ALA A 1 165 ? -11.376 17.951 -13.660 1.00 90.88 165 ALA A N 1
ATOM 1230 C CA . ALA A 1 165 ? -10.197 18.321 -12.878 1.00 90.88 165 ALA A CA 1
ATOM 1231 C C . ALA A 1 165 ? -10.085 17.510 -11.575 1.00 90.88 165 ALA A C 1
ATOM 1233 O O . ALA A 1 165 ? -8.994 17.068 -11.223 1.00 90.88 165 ALA A O 1
ATOM 1234 N N . GLN A 1 166 ? -11.211 17.253 -10.902 1.00 90.75 166 GLN A N 1
ATOM 1235 C CA . GLN A 1 166 ? -11.252 16.436 -9.690 1.00 90.75 166 GLN A CA 1
ATOM 1236 C C . GLN A 1 166 ? -11.011 14.958 -10.015 1.00 90.75 166 GLN A C 1
ATOM 1238 O O . GLN A 1 166 ? -10.213 14.320 -9.337 1.00 90.75 166 GLN A O 1
ATOM 1243 N N . ARG A 1 167 ? -11.589 14.433 -11.107 1.00 93.00 167 ARG A N 1
ATOM 1244 C CA . ARG A 1 167 ? -11.331 13.052 -11.569 1.00 93.00 167 ARG A CA 1
ATOM 1245 C C . ARG A 1 167 ? -9.847 12.812 -11.839 1.00 93.00 167 ARG A C 1
ATOM 1247 O O . ARG A 1 167 ? -9.282 11.826 -11.373 1.00 93.00 167 ARG A O 1
ATOM 1254 N N . LEU A 1 168 ? -9.209 13.724 -12.576 1.00 91.56 168 LEU A N 1
ATOM 1255 C CA . LEU A 1 168 ? -7.777 13.647 -12.871 1.00 91.56 168 LEU A CA 1
ATOM 1256 C C . LEU A 1 168 ? -6.942 13.811 -11.602 1.00 91.56 168 LEU A C 1
ATOM 1258 O O . LEU A 1 168 ? -5.970 13.092 -11.421 1.00 91.56 168 LEU A O 1
ATOM 1262 N N . PHE A 1 169 ? -7.325 14.696 -10.688 1.00 90.81 169 PHE A N 1
ATOM 1263 C CA . PHE A 1 169 ? -6.625 14.836 -9.415 1.00 90.81 169 PHE A CA 1
ATOM 1264 C C . PHE A 1 169 ? -6.702 13.579 -8.553 1.00 90.81 169 PHE A C 1
ATOM 1266 O O . PHE A 1 169 ? -5.674 13.137 -8.054 1.00 90.81 169 PHE A O 1
ATOM 1273 N N . MET A 1 170 ? -7.881 12.967 -8.432 1.00 90.38 170 MET A N 1
ATOM 1274 C CA . MET A 1 170 ? -8.064 11.688 -7.738 1.00 90.38 170 MET A CA 1
ATOM 1275 C C . MET A 1 170 ? -7.277 10.565 -8.425 1.00 90.38 170 MET A C 1
ATOM 1277 O O . MET A 1 170 ? -6.688 9.718 -7.760 1.00 90.38 170 MET A O 1
ATOM 1281 N N . GLY A 1 171 ? -7.218 10.587 -9.760 1.00 91.44 171 GLY A N 1
ATOM 1282 C CA . GLY A 1 171 ? -6.394 9.676 -10.548 1.00 91.44 171 GLY A CA 1
ATOM 1283 C C . GLY A 1 171 ? -4.902 9.819 -10.248 1.00 91.44 171 GLY A C 1
ATOM 1284 O O . GLY A 1 171 ? -4.213 8.825 -10.021 1.00 91.44 171 GLY A O 1
ATOM 1285 N N . TRP A 1 172 ? -4.410 11.058 -10.245 1.00 92.25 172 TRP A N 1
ATOM 1286 C CA . TRP A 1 172 ? -3.009 11.397 -10.018 1.00 92.25 172 TRP A CA 1
ATOM 1287 C C . TRP A 1 172 ? -2.603 11.114 -8.570 1.00 92.25 172 TRP A C 1
ATOM 1289 O O . TRP A 1 172 ? -1.644 10.393 -8.335 1.00 92.25 172 TRP A O 1
ATOM 1299 N N . PHE A 1 173 ? -3.360 11.583 -7.576 1.00 86.00 173 PHE A N 1
ATOM 1300 C CA . PHE A 1 173 ? -3.019 11.412 -6.164 1.00 86.00 173 PHE A CA 1
ATOM 1301 C C . PHE A 1 173 ? -3.407 10.048 -5.602 1.00 86.00 173 PHE A C 1
ATOM 1303 O O . PHE A 1 173 ? -4.427 9.877 -4.944 1.00 86.00 173 PHE A O 1
ATOM 1310 N N . GLY A 1 174 ? -2.500 9.085 -5.746 1.00 79.44 174 GLY A N 1
ATOM 1311 C CA . GLY A 1 174 ? -2.412 7.987 -4.782 1.00 79.44 174 GLY A CA 1
ATOM 1312 C C . GLY A 1 174 ? -1.064 7.273 -4.855 1.00 79.44 174 GLY A C 1
ATOM 1313 O O . GLY A 1 174 ? -0.988 6.154 -5.349 1.00 79.44 174 GLY A O 1
ATOM 1314 N N . PRO A 1 175 ? 0.019 7.909 -4.400 1.00 83.06 175 PRO A N 1
ATOM 1315 C CA . PRO A 1 175 ? 1.389 7.460 -4.640 1.00 83.06 175 PRO A CA 1
ATOM 1316 C C . PRO A 1 175 ? 1.586 5.952 -4.423 1.00 83.06 175 PRO A C 1
ATOM 1318 O O . PRO A 1 175 ? 0.998 5.348 -3.525 1.00 83.06 175 PRO A O 1
ATOM 1321 N N . ARG A 1 176 ? 2.426 5.327 -5.256 1.00 84.00 176 ARG A N 1
ATOM 1322 C CA . ARG A 1 176 ? 2.837 3.934 -5.047 1.00 84.00 176 ARG A CA 1
ATOM 1323 C C . ARG A 1 176 ? 3.517 3.845 -3.680 1.00 84.00 176 ARG A C 1
ATOM 1325 O O . ARG A 1 176 ? 4.518 4.511 -3.438 1.00 84.00 176 ARG A O 1
ATOM 1332 N N . GLY A 1 177 ? 2.914 3.069 -2.785 1.00 83.44 177 GLY A N 1
ATOM 1333 C CA . GLY A 1 177 ? 3.290 3.023 -1.375 1.00 83.44 177 GLY A CA 1
ATOM 1334 C C . GLY A 1 177 ? 4.144 1.815 -0.994 1.00 83.44 177 GLY A C 1
ATOM 1335 O O . GLY A 1 177 ? 4.621 1.060 -1.847 1.00 83.44 177 GLY A O 1
ATOM 1336 N N . LEU A 1 178 ? 4.236 1.609 0.321 1.00 90.25 178 LEU A N 1
ATOM 1337 C CA . LEU A 1 178 ? 4.979 0.541 1.002 1.00 90.25 178 LEU A CA 1
ATOM 1338 C C . LEU A 1 178 ? 4.641 -0.866 0.496 1.00 90.25 178 LEU A C 1
ATOM 1340 O O . LEU A 1 178 ? 5.531 -1.701 0.378 1.00 90.25 178 LEU A O 1
ATOM 1344 N N . ALA A 1 179 ? 3.380 -1.119 0.132 1.00 91.56 179 ALA A N 1
ATOM 1345 C CA . ALA A 1 179 ? 2.952 -2.419 -0.385 1.00 91.56 179 ALA A CA 1
ATOM 1346 C C . ALA A 1 179 ? 3.769 -2.863 -1.612 1.00 91.56 179 ALA A C 1
ATOM 1348 O O . ALA A 1 179 ? 4.110 -4.035 -1.736 1.00 91.56 179 ALA A O 1
ATOM 1349 N N . SER A 1 180 ? 4.146 -1.925 -2.488 1.00 93.50 180 SER A N 1
ATOM 1350 C CA . SER A 1 180 ? 4.953 -2.239 -3.677 1.00 93.50 180 SER A CA 1
ATOM 1351 C C . SER A 1 180 ? 6.355 -2.717 -3.290 1.00 93.50 180 SER A C 1
ATOM 1353 O O . SER A 1 180 ? 6.871 -3.648 -3.899 1.00 93.50 180 SER A O 1
ATOM 1355 N N . ILE A 1 181 ? 6.950 -2.107 -2.258 1.00 93.69 181 ILE A N 1
ATOM 1356 C CA . ILE A 1 181 ? 8.264 -2.494 -1.727 1.00 93.69 181 ILE A CA 1
ATOM 1357 C C . ILE A 1 181 ? 8.180 -3.900 -1.134 1.00 93.69 181 ILE A C 1
ATOM 1359 O O . ILE A 1 181 ? 9.002 -4.751 -1.458 1.00 93.69 181 ILE A O 1
ATOM 1363 N N . VAL A 1 182 ? 7.150 -4.166 -0.328 1.00 92.19 182 VAL A N 1
ATOM 1364 C CA . VAL A 1 182 ? 6.927 -5.489 0.267 1.00 92.19 182 VAL A CA 1
ATOM 1365 C C . VAL A 1 182 ? 6.775 -6.555 -0.821 1.00 92.19 182 VAL A C 1
ATOM 1367 O O . VAL A 1 182 ? 7.461 -7.571 -0.774 1.00 92.19 182 VAL A O 1
ATOM 1370 N N . PHE A 1 183 ? 5.965 -6.314 -1.856 1.00 91.56 183 PHE A N 1
ATOM 1371 C CA . PHE A 1 183 ? 5.838 -7.264 -2.965 1.00 91.56 183 PHE A CA 1
ATOM 1372 C C . PHE A 1 183 ? 7.134 -7.441 -3.762 1.00 91.56 183 PHE A C 1
ATOM 1374 O O . PHE A 1 183 ? 7.425 -8.559 -4.181 1.00 91.56 183 PHE A O 1
ATOM 1381 N N . ALA A 1 184 ? 7.934 -6.386 -3.946 1.00 92.81 184 ALA A N 1
ATOM 1382 C CA . ALA A 1 184 ? 9.241 -6.506 -4.588 1.00 92.81 184 ALA A CA 1
ATOM 1383 C C . ALA A 1 184 ? 10.184 -7.420 -3.789 1.00 92.81 184 ALA A C 1
ATOM 1385 O O . ALA A 1 184 ? 10.839 -8.274 -4.384 1.00 92.81 184 ALA A O 1
ATOM 1386 N N . VAL A 1 185 ? 10.204 -7.296 -2.457 1.00 92.38 185 VAL A N 1
ATOM 1387 C CA . VAL A 1 185 ? 10.975 -8.191 -1.578 1.00 92.38 185 VAL A CA 1
ATOM 1388 C C . VAL A 1 185 ? 10.489 -9.632 -1.716 1.00 92.38 185 VAL A C 1
ATOM 1390 O O . VAL A 1 185 ? 11.304 -10.511 -1.974 1.00 92.38 185 VAL A O 1
ATOM 1393 N N . ILE A 1 186 ? 9.174 -9.875 -1.661 1.00 91.19 186 ILE A N 1
ATOM 1394 C CA . ILE A 1 186 ? 8.608 -11.227 -1.813 1.00 91.19 186 ILE A CA 1
ATOM 1395 C C . ILE A 1 186 ? 8.993 -11.838 -3.176 1.00 91.19 186 ILE A C 1
ATOM 1397 O O . ILE A 1 186 ? 9.344 -13.014 -3.255 1.00 91.19 186 ILE A O 1
ATOM 1401 N N . VAL A 1 187 ? 8.952 -11.052 -4.259 1.00 91.00 187 VAL A N 1
ATOM 1402 C CA . VAL A 1 187 ? 9.352 -11.507 -5.604 1.00 91.00 187 VAL A CA 1
ATOM 1403 C C . VAL A 1 187 ? 10.839 -11.867 -5.663 1.00 91.00 187 VAL A C 1
ATOM 1405 O O . VAL A 1 187 ? 11.193 -12.864 -6.296 1.00 91.00 187 VAL A O 1
ATOM 1408 N N . ILE A 1 188 ? 11.705 -11.079 -5.016 1.00 91.88 188 ILE A N 1
ATOM 1409 C CA . ILE A 1 188 ? 13.144 -11.366 -4.932 1.00 91.88 188 ILE A CA 1
ATOM 1410 C C . ILE A 1 188 ? 13.388 -12.646 -4.131 1.00 91.88 188 ILE A C 1
ATOM 1412 O O . ILE A 1 188 ? 14.108 -13.523 -4.606 1.00 91.88 188 ILE A O 1
ATOM 1416 N N . GLU A 1 189 ? 12.799 -12.760 -2.939 1.00 91.94 189 GLU A N 1
ATOM 1417 C CA . GLU A 1 189 ? 13.003 -13.900 -2.035 1.00 91.94 189 GLU A CA 1
ATOM 1418 C C . GLU A 1 189 ? 12.536 -15.215 -2.645 1.00 91.94 189 GLU A C 1
ATOM 1420 O O . GLU A 1 189 ? 13.162 -16.255 -2.457 1.00 91.94 189 GLU A O 1
ATOM 1425 N N . ALA A 1 190 ? 11.470 -15.171 -3.434 1.00 89.56 190 ALA A N 1
ATOM 1426 C CA . ALA A 1 190 ? 10.994 -16.348 -4.128 1.00 89.56 190 ALA A CA 1
ATOM 1427 C C . ALA A 1 190 ? 11.878 -16.807 -5.298 1.00 89.56 190 ALA A C 1
ATOM 1429 O O . ALA A 1 190 ? 11.607 -17.856 -5.881 1.00 89.56 190 ALA A O 1
ATOM 1430 N N . GLY A 1 191 ? 12.899 -16.032 -5.680 1.00 90.31 191 GLY A N 1
ATOM 1431 C CA . GLY A 1 191 ? 13.861 -16.432 -6.706 1.00 90.31 191 GLY A CA 1
ATOM 1432 C C . GLY A 1 191 ? 13.260 -16.581 -8.106 1.00 90.31 191 GLY A C 1
ATOM 1433 O O . GLY A 1 191 ? 13.743 -17.388 -8.898 1.00 90.31 191 GLY A O 1
ATOM 1434 N N . LEU A 1 192 ? 12.205 -15.824 -8.421 1.00 87.25 192 LEU A N 1
ATOM 1435 C CA . LEU A 1 192 ? 11.535 -15.908 -9.718 1.00 87.25 192 LEU A CA 1
ATOM 1436 C C . LEU A 1 192 ? 12.459 -15.531 -10.893 1.00 87.25 192 LEU A C 1
ATOM 1438 O O . LEU A 1 192 ? 13.249 -14.582 -10.774 1.00 87.25 192 LEU A O 1
ATOM 1442 N N . PRO A 1 193 ? 12.296 -16.167 -12.072 1.00 89.31 193 PRO A N 1
ATOM 1443 C CA . PRO A 1 193 ? 12.910 -15.693 -13.309 1.00 89.31 193 PRO A CA 1
ATOM 1444 C C . PRO A 1 193 ? 12.541 -14.226 -13.569 1.00 89.31 193 PRO A C 1
ATOM 1446 O O . PRO A 1 193 ? 11.370 -13.855 -13.567 1.00 89.31 193 PRO A O 1
ATOM 1449 N N . GLY A 1 194 ? 13.547 -13.366 -13.746 1.00 91.56 194 GLY A N 1
ATOM 1450 C CA . GLY A 1 194 ? 13.333 -11.926 -13.928 1.00 91.56 194 GLY A CA 1
ATOM 1451 C C . GLY A 1 194 ? 12.950 -11.152 -12.657 1.00 91.56 194 GLY A C 1
ATOM 1452 O O . GLY A 1 194 ? 12.743 -9.944 -12.739 1.00 91.56 194 GLY A O 1
ATOM 1453 N N . GLY A 1 195 ? 12.920 -11.779 -11.474 1.00 92.12 195 GLY A N 1
ATOM 1454 C CA . GLY A 1 195 ? 12.525 -11.127 -10.218 1.00 92.12 195 GLY A CA 1
ATOM 1455 C C . GLY A 1 195 ? 13.344 -9.874 -9.881 1.00 92.12 195 GLY A C 1
ATOM 1456 O O . GLY A 1 195 ? 12.782 -8.861 -9.471 1.00 92.12 195 GLY A O 1
ATOM 1457 N N . LYS A 1 196 ? 14.657 -9.887 -10.160 1.00 93.06 196 LYS A N 1
ATOM 1458 C CA . LYS A 1 196 ? 15.525 -8.702 -10.010 1.00 93.06 196 LYS A CA 1
ATOM 1459 C C . LYS A 1 196 ? 15.118 -7.552 -10.935 1.00 93.06 196 LYS A C 1
ATOM 1461 O O . LYS A 1 196 ? 15.124 -6.403 -10.510 1.00 93.06 196 LYS A O 1
ATOM 1466 N N . PHE A 1 197 ? 14.745 -7.857 -12.179 1.00 94.88 197 PHE A N 1
ATOM 1467 C CA . PHE A 1 197 ? 14.278 -6.851 -13.133 1.00 94.88 197 PHE A CA 1
ATOM 1468 C C . PHE A 1 197 ? 12.919 -6.280 -12.708 1.00 94.88 197 PHE A C 1
ATOM 1470 O O . PHE A 1 197 ? 12.744 -5.066 -12.690 1.00 94.88 197 PHE A O 1
ATOM 1477 N N . ILE A 1 198 ? 11.988 -7.132 -12.264 1.00 94.94 198 ILE A N 1
ATOM 1478 C CA . ILE A 1 198 ? 10.700 -6.691 -11.705 1.00 94.94 198 ILE A CA 1
ATOM 1479 C C . ILE A 1 198 ? 10.932 -5.755 -10.513 1.00 94.94 198 ILE A C 1
ATOM 1481 O O . ILE A 1 198 ? 10.354 -4.671 -10.457 1.00 94.94 198 ILE A O 1
ATOM 1485 N N . ALA A 1 199 ? 11.810 -6.132 -9.583 1.00 94.56 199 ALA A N 1
ATOM 1486 C CA . ALA A 1 199 ? 12.135 -5.306 -8.427 1.00 94.56 199 ALA A CA 1
ATOM 1487 C C . ALA A 1 199 ? 12.810 -3.979 -8.806 1.00 94.56 199 ALA A C 1
ATOM 1489 O O . ALA A 1 199 ? 12.519 -2.955 -8.185 1.00 94.56 199 ALA A O 1
ATOM 1490 N N . LEU A 1 200 ? 13.655 -3.967 -9.841 1.00 95.94 200 LEU A N 1
ATOM 1491 C CA . LEU A 1 200 ? 14.255 -2.747 -10.382 1.00 95.94 200 LEU A CA 1
ATOM 1492 C C . LEU A 1 200 ? 13.180 -1.799 -10.931 1.00 95.94 200 LEU A C 1
ATOM 1494 O O . LEU A 1 200 ? 13.147 -0.621 -10.572 1.00 95.94 200 LEU A O 1
ATOM 1498 N N . VAL A 1 201 ? 12.250 -2.325 -11.733 1.00 96.25 201 VAL A N 1
ATOM 1499 C CA . VAL A 1 201 ? 11.126 -1.562 -12.295 1.00 96.25 201 VAL A CA 1
ATOM 1500 C C . VAL A 1 201 ? 10.214 -1.020 -11.193 1.00 96.25 201 VAL A C 1
ATOM 1502 O O . VAL A 1 201 ? 9.822 0.150 -11.230 1.00 96.25 201 VAL A O 1
ATOM 1505 N N . VAL A 1 202 ? 9.892 -1.837 -10.185 1.00 95.81 202 VAL A N 1
ATOM 1506 C CA . VAL A 1 202 ? 9.095 -1.406 -9.027 1.00 95.81 202 VAL A CA 1
ATOM 1507 C C . VAL A 1 202 ? 9.823 -0.314 -8.251 1.00 95.81 202 VAL A C 1
ATOM 1509 O O . VAL A 1 202 ? 9.208 0.704 -7.942 1.00 95.81 202 VAL A O 1
ATOM 1512 N N . THR A 1 203 ? 11.124 -0.471 -7.995 1.00 96.06 203 THR A N 1
ATOM 1513 C CA . THR A 1 203 ? 11.935 0.541 -7.304 1.00 96.06 203 THR A CA 1
ATOM 1514 C C . THR A 1 203 ? 11.921 1.865 -8.061 1.00 96.06 203 THR A C 1
ATOM 1516 O O . THR A 1 203 ? 11.603 2.893 -7.465 1.00 96.06 203 THR A O 1
ATOM 1519 N N . CYS A 1 204 ? 12.173 1.851 -9.374 1.00 96.81 204 CYS A N 1
ATOM 1520 C CA . CYS A 1 204 ? 12.111 3.057 -10.201 1.00 96.81 204 CYS A CA 1
ATOM 1521 C C . CYS A 1 204 ? 10.720 3.710 -10.141 1.00 96.81 204 CYS A C 1
ATOM 1523 O O . CYS A 1 204 ? 10.594 4.911 -9.903 1.00 96.81 204 CYS A O 1
ATOM 1525 N N . THR A 1 205 ? 9.659 2.905 -10.261 1.00 96.25 205 THR A N 1
ATOM 1526 C CA . THR A 1 205 ? 8.272 3.392 -10.229 1.00 96.25 205 THR A CA 1
ATOM 1527 C C . THR A 1 205 ? 7.909 4.010 -8.877 1.00 96.25 205 THR A C 1
ATOM 1529 O O . THR A 1 205 ? 7.289 5.072 -8.835 1.00 96.25 205 THR A O 1
ATOM 1532 N N . VAL A 1 206 ? 8.294 3.379 -7.763 1.00 96.12 206 VAL A N 1
ATOM 1533 C CA . VAL A 1 206 ? 8.069 3.910 -6.409 1.00 96.12 206 VAL A CA 1
ATOM 1534 C C . VAL A 1 206 ? 8.879 5.187 -6.200 1.00 96.12 206 VAL A C 1
ATOM 1536 O O . VAL A 1 206 ? 8.319 6.181 -5.745 1.00 96.12 206 VAL A O 1
ATOM 1539 N N . PHE A 1 207 ? 10.153 5.211 -6.598 1.00 95.56 207 PHE A N 1
ATOM 1540 C CA . PHE A 1 207 ? 11.006 6.396 -6.501 1.00 95.56 207 PHE A CA 1
ATOM 1541 C C . PHE A 1 207 ? 10.428 7.585 -7.281 1.00 95.56 207 PHE A C 1
ATOM 1543 O O . PHE A 1 207 ? 10.211 8.655 -6.708 1.00 95.56 207 PHE A O 1
ATOM 1550 N N . MET A 1 208 ? 10.084 7.388 -8.558 1.00 95.62 208 MET A N 1
ATOM 1551 C CA . MET A 1 208 ? 9.426 8.417 -9.365 1.00 95.62 208 MET A CA 1
ATOM 1552 C C . MET A 1 208 ? 8.090 8.840 -8.753 1.00 95.62 208 MET A C 1
ATOM 1554 O O . MET A 1 208 ? 7.776 10.027 -8.737 1.00 95.62 208 MET A O 1
ATOM 1558 N N . SER A 1 209 ? 7.314 7.901 -8.203 1.00 95.25 209 SER A N 1
ATOM 1559 C CA . SER A 1 209 ? 6.066 8.228 -7.516 1.00 95.25 209 SER A CA 1
ATOM 1560 C C . SER A 1 209 ? 6.311 9.158 -6.330 1.00 95.25 209 SER A C 1
ATOM 1562 O O . SER A 1 209 ? 5.609 10.159 -6.217 1.00 95.25 209 SER A O 1
ATOM 1564 N N . LEU A 1 210 ? 7.287 8.865 -5.469 1.00 93.25 210 LEU A N 1
ATOM 1565 C CA . LEU A 1 210 ? 7.608 9.697 -4.307 1.00 93.25 210 LEU A CA 1
ATOM 1566 C C . LEU A 1 210 ? 8.009 11.115 -4.727 1.00 93.25 210 LEU A C 1
ATOM 1568 O O . LEU A 1 210 ? 7.465 12.083 -4.199 1.00 93.25 210 LEU A O 1
ATOM 1572 N N . VAL A 1 211 ? 8.902 11.239 -5.712 1.00 93.38 211 VAL A N 1
ATOM 1573 C CA . VAL A 1 211 ? 9.388 12.539 -6.199 1.00 93.38 211 VAL A CA 1
ATOM 1574 C C . VAL A 1 211 ? 8.259 13.335 -6.853 1.00 93.38 211 VAL A C 1
ATOM 1576 O O . VAL A 1 211 ? 7.987 14.470 -6.461 1.00 93.38 211 VAL A O 1
ATOM 1579 N N . LEU A 1 212 ? 7.559 12.741 -7.824 1.00 94.31 212 LEU A N 1
ATOM 1580 C CA . LEU A 1 212 ? 6.528 13.436 -8.595 1.00 94.31 212 LEU A CA 1
ATOM 1581 C C . LEU A 1 212 ? 5.337 13.833 -7.722 1.00 94.31 212 LEU A C 1
ATOM 1583 O O . LEU A 1 212 ? 4.895 14.980 -7.778 1.00 94.31 212 LEU A O 1
ATOM 1587 N N . HIS A 1 213 ? 4.826 12.925 -6.887 1.00 91.81 213 HIS A N 1
ATOM 1588 C CA . HIS A 1 213 ? 3.672 13.227 -6.037 1.00 91.81 213 HIS A CA 1
ATOM 1589 C C . HIS A 1 213 ? 4.068 14.144 -4.880 1.00 91.81 213 HIS A C 1
ATOM 1591 O O . HIS A 1 213 ? 3.307 15.048 -4.554 1.00 91.81 213 HIS A O 1
ATOM 1597 N N . GLY A 1 214 ? 5.266 13.981 -4.307 1.00 90.69 214 GLY A N 1
ATOM 1598 C CA . GLY A 1 214 ? 5.776 14.857 -3.252 1.00 90.69 214 GLY A CA 1
ATOM 1599 C C . GLY A 1 214 ? 5.909 16.312 -3.708 1.00 90.69 214 GLY A C 1
ATOM 1600 O O . GLY A 1 214 ? 5.413 17.215 -3.036 1.00 90.69 214 GLY A O 1
ATOM 1601 N N . ILE A 1 215 ? 6.498 16.545 -4.887 1.00 94.25 215 ILE A N 1
ATOM 1602 C CA . ILE A 1 215 ? 6.648 17.895 -5.459 1.00 94.25 215 ILE A CA 1
ATOM 1603 C C . ILE A 1 215 ? 5.287 18.479 -5.871 1.00 94.25 215 ILE A C 1
ATOM 1605 O O . ILE A 1 215 ? 5.037 19.671 -5.680 1.00 94.25 215 ILE A O 1
ATOM 1609 N N . THR A 1 216 ? 4.387 17.661 -6.430 1.00 93.31 216 THR A N 1
ATOM 1610 C CA . THR A 1 216 ? 3.101 18.148 -6.964 1.00 93.31 216 THR A CA 1
ATOM 1611 C C . THR A 1 216 ? 1.974 18.243 -5.929 1.00 93.31 216 THR A C 1
ATOM 1613 O O . THR A 1 216 ? 1.000 18.948 -6.193 1.00 93.31 216 THR A O 1
ATOM 1616 N N . ALA A 1 217 ? 2.105 17.628 -4.745 1.00 88.19 217 ALA A N 1
ATOM 1617 C CA . ALA A 1 217 ? 1.081 17.590 -3.690 1.00 88.19 217 ALA A CA 1
ATOM 1618 C C . ALA A 1 217 ? 0.514 18.963 -3.324 1.00 88.19 217 ALA A C 1
ATOM 1620 O O . ALA A 1 217 ? -0.647 19.267 -3.600 1.00 88.19 217 ALA A O 1
ATOM 1621 N N . LYS A 1 218 ? 1.350 19.817 -2.733 1.00 88.88 218 LYS A N 1
ATOM 1622 C CA . LYS A 1 218 ? 0.949 21.148 -2.270 1.00 88.88 218 LYS A CA 1
ATOM 1623 C C . LYS A 1 218 ? 0.426 22.063 -3.392 1.00 88.88 218 LYS A C 1
ATOM 1625 O O . LYS A 1 218 ? -0.640 22.653 -3.207 1.00 88.88 218 LYS A O 1
ATOM 1630 N N . PRO A 1 219 ? 1.112 22.226 -4.544 1.00 90.94 219 PRO A N 1
ATOM 1631 C CA . PRO A 1 219 ? 0.642 23.150 -5.573 1.00 90.94 219 PRO A CA 1
ATOM 1632 C C . PRO A 1 219 ? -0.673 22.703 -6.218 1.00 90.94 219 PRO A C 1
ATOM 1634 O O . PRO A 1 219 ? -1.506 23.558 -6.521 1.00 90.94 219 PRO A O 1
ATOM 1637 N N . LEU A 1 220 ? -0.884 21.399 -6.422 1.00 88.38 220 LEU A N 1
ATOM 1638 C CA . LEU A 1 220 ? -2.093 20.910 -7.083 1.00 88.38 220 LEU A CA 1
ATOM 1639 C C . LEU A 1 220 ? -3.298 20.909 -6.132 1.00 88.38 220 LEU A C 1
ATOM 1641 O O . LEU A 1 220 ? -4.382 21.318 -6.546 1.00 88.38 220 LEU A O 1
ATOM 1645 N N . ALA A 1 221 ? -3.097 20.583 -4.849 1.00 88.06 221 ALA A N 1
ATOM 1646 C CA . ALA A 1 221 ? -4.135 20.716 -3.823 1.00 88.06 221 ALA A CA 1
ATOM 1647 C C . ALA A 1 221 ? -4.648 22.165 -3.712 1.00 88.06 221 ALA A C 1
ATOM 1649 O O . ALA A 1 221 ? -5.852 22.403 -3.736 1.00 88.06 221 ALA A O 1
ATOM 1650 N N . ASN A 1 222 ? -3.745 23.152 -3.713 1.00 89.56 222 ASN A N 1
ATOM 1651 C CA . ASN A 1 222 ? -4.111 24.574 -3.665 1.00 89.56 222 ASN A CA 1
ATOM 1652 C C . ASN A 1 222 ? -4.863 25.075 -4.910 1.00 89.56 222 ASN A C 1
ATOM 1654 O O . ASN A 1 222 ? -5.524 26.110 -4.845 1.00 89.56 222 ASN A O 1
ATOM 1658 N N . ARG A 1 223 ? -4.711 24.403 -6.058 1.00 88.31 223 ARG A N 1
ATOM 1659 C CA . ARG A 1 223 ? -5.411 24.765 -7.300 1.00 88.31 223 ARG A CA 1
ATOM 1660 C C . ARG A 1 223 ? -6.831 24.214 -7.361 1.00 88.31 223 ARG A C 1
ATOM 1662 O O . ARG A 1 223 ? -7.653 24.832 -8.019 1.00 88.31 223 ARG A O 1
ATOM 1669 N N . ILE A 1 224 ? -7.090 23.072 -6.726 1.00 84.75 224 ILE A N 1
ATOM 1670 C CA . ILE A 1 224 ? -8.390 22.379 -6.780 1.00 84.75 224 ILE A CA 1
ATOM 1671 C C . ILE A 1 224 ? -9.245 22.647 -5.543 1.00 84.75 224 ILE A C 1
ATOM 1673 O O . ILE A 1 224 ? -10.463 22.565 -5.624 1.00 84.75 224 ILE A O 1
ATOM 1677 N N . GLY A 1 225 ? -8.630 22.992 -4.409 1.00 74.50 225 GLY A N 1
ATOM 1678 C CA . GLY A 1 225 ? -9.345 23.446 -3.212 1.00 74.50 225 GLY A CA 1
ATOM 1679 C C . GLY A 1 225 ? -9.876 24.885 -3.294 1.00 74.50 225 GLY A C 1
ATOM 1680 O O . GLY A 1 225 ? -10.379 25.387 -2.293 1.00 74.50 225 GLY A O 1
ATOM 1681 N N . LYS A 1 226 ? -9.720 25.553 -4.442 1.00 60.00 226 LYS A N 1
ATOM 1682 C CA . LYS A 1 226 ? -10.326 26.850 -4.769 1.00 60.00 226 LYS A CA 1
ATOM 1683 C C . LYS A 1 226 ? -11.503 26.628 -5.703 1.00 60.00 226 LYS A C 1
ATOM 1685 O O . LYS A 1 226 ? -12.495 27.363 -5.537 1.00 60.00 226 LYS A O 1
#

Secondary structure (DSSP, 8-state):
-TTGGGG-TT----HHHHHHHHHHHHHHHHHHHHHHHHHHHHHHHHHHHTT---HHHHHHHHHHHHHHHHHHHHHTTS-HHHHHHHHHHHHHHHTTTTHHHHHHHHHHHHHHHHHHHHHHIIIIIIHHHGGG--HHHHHHHHHHHTHHHHHHHHHHTTTS---HHHHHHHHH-----HHHHHHHHHHHHTT-TTHHHHHHHHHHHHHHHHHHHHHHHHHHHHHH--

Nearest PDB structures (foldseek):
  7dsv-assembly1_B  TM=7.851E-01  e=5.184E-02  Homo sapiens
  7dsw-assembly1_A  TM=7.949E-01  e=1.884E-01  Homo sapiens
  7x2u-assembly1_A  TM=7.661E-01  e=1.303E-01  Homo sapiens
  7x2u-assembly1_B  TM=7.661E-01  e=2.066E-01  Homo sapiens

Radius of gyration: 20.88 Å; Cα contacts (8 Å, |Δi|>4): 205; chains: 1; bounding box: 44×53×56 Å

Sequence (226 aa):
MLIAMGSSAHAEVSGSHALMLVAEELGIGLVVGLGFAFIGAKLLTLSAQKEWLSEVWVQLTVATLALASFGVAQTLHGSGYIAAFSGGLLFGHLHEKHTHKLVLTTESIAELFAMLTWILFGAAVVSQVFDLFDGTIILYAAISLTLVRMLPIYLSFLGTDVPNAQRLFMGWFGPRGLASIVFAVIVIEAGLPGGKFIALVVTCTVFMSLVLHGITAKPLANRIGK

pLDDT: mean 88.77, std 12.15, range [38.66, 98.0]

Organism: NCBI:txid1481914

Foldseek 3Di:
DVLVCLVVPPDPPPVVNVVVLVCLQLVLLLVLLQVLLVVLLVVLVVCVVVVVDDLVRLQVSLLVSLVVSLVVSVVSSHHSVSSSVNNLVNNCVSPVVCNCSSCVSVVVVVVVVQVVLVCCLVPPPCVVCVVVDDPVLLVVLVCCLQVVQLVVQLVVCVPPPDDPLVSNVVSNPDADGPVLVVVLVVLVVSVRDCSVVSSSSSSSNNVCSCVVCVVVVVVSCVVVVD